Protein AF-0000000070581945 (afdb_homodimer)

pLDDT: mean 80.15, std 25.98, range [21.83, 98.88]

Radius of gyration: 45.76 Å; Cα contacts (8 Å, |Δi|>4): 367; chains: 2; bounding box: 39×217×112 Å

Sequence (288 aa):
MERTDYDTVFNCPVCLSPKQGMVFGLCQHFVCADCLYDAAELSLLKPFSSCPICKAKNVFPEERPDIPDTTRQLMEILGVVKCGRKLCGEEMWTWEKEQHDSACHGISRRATGRRDASPSSSRKVDTRTTKRLRSMNNGSNKVNMERTDYDTVFNCPVCLSPKQGMVFGLCQHFVCADCLYDAAELSLLKPFSSCPICKAKNVFPEERPDIPDTTRQLMEILGVVKCGRKLCGEEMWTWEKEQHDSACHGISRRATGRRDASPSSSRKVDTRTTKRLRSMNNGSNKVN

Nearest PDB structures (foldseek):
  5vnz-assembly2_D  TM=5.432E-01  e=2.826E-03  Danio rerio
  1rmd-assembly1_A-2  TM=5.111E-01  e=2.650E-03  Mus musculus
  5fer-assembly1_A  TM=5.899E-01  e=5.121E-02  Homo sapiens
  5vnz-assembly2_D  TM=5.434E-01  e=3.308E-03  Danio rerio
  1rmd-assembly1_A-2  TM=5.112E-01  e=3.105E-03  Mus musculus

Solvent-accessible surface area (backbone atoms only — not comparable to full-atom values): 17841 Å² total; per-residue (Å²): 130,60,66,73,61,50,55,62,68,65,21,20,80,81,81,66,41,46,57,47,51,59,41,43,15,51,70,52,50,64,39,30,48,79,75,44,23,39,88,83,78,32,32,48,38,74,86,52,46,25,42,90,85,79,58,50,64,71,31,52,55,64,46,65,64,71,69,43,68,65,53,32,48,51,28,39,74,75,32,41,41,62,46,83,46,56,88,56,60,50,55,33,46,58,90,48,42,66,65,46,57,77,72,55,74,43,63,64,74,72,72,75,70,74,75,77,74,70,81,75,78,78,75,79,76,80,75,73,77,75,76,74,76,77,77,81,77,73,83,82,78,79,78,133,129,60,66,72,62,50,54,64,68,65,22,21,78,82,81,65,41,48,57,46,51,60,40,44,16,51,69,53,50,63,39,29,48,78,77,45,22,38,87,84,79,33,32,49,37,74,87,52,47,25,42,90,85,79,58,50,64,72,31,52,54,66,46,66,65,70,69,44,68,64,55,32,48,51,29,39,73,73,32,41,39,62,46,83,47,54,86,57,62,49,54,33,44,58,91,49,43,65,66,45,56,76,72,55,74,43,63,64,73,72,73,76,70,74,74,76,76,70,79,75,79,76,76,79,74,80,75,76,77,75,76,75,79,75,76,76,74,78,72,77,80,76,87,121

Foldseek 3Di:
DPPVVLLQVQAAPPVSFQDLAWFAWQVRDIHHQPVQADPPPQAGDPVVCAPPPPRHGNGTDGGRDDRDVVSSVVSVVSAWDFDPAEPRRDIHGNVCRVVCVVVDPYPPPPPPPPPPPPPPPPPPPPPPPPPPPPPPPPDDDDDD/DPPVVLLQVQAAPPVSFQDLAWFAWQVRDIHHQPVQADPPPQAGDPVVCAPPPPRHGNGTDGGRDDRDVVSSVVSVVSAWDFDPAEPRRDIHGNVCRVVCVVVDPYPPPPPPPPPPPPPPPPPPPPPPPPPPPPPPPPPPPDDD

Structure (mmCIF, N/CA/C/O backbone):
data_AF-0000000070581945-model_v1
#
loop_
_entity.id
_entity.type
_entity.pdbx_description
1 polymer 'RING-type domain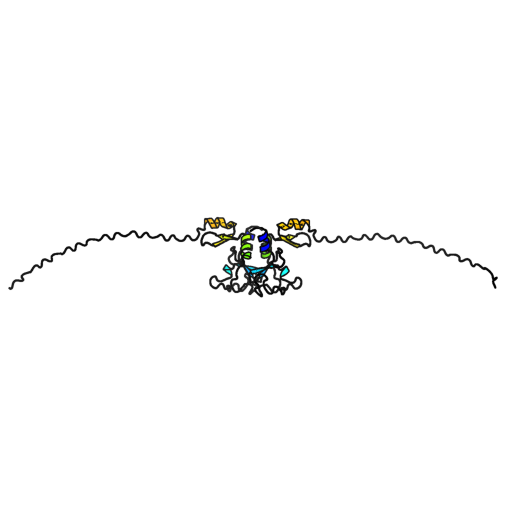-containing protein'
#
loop_
_atom_site.group_PDB
_atom_site.id
_atom_site.type_symbol
_atom_site.label_atom_id
_atom_site.label_alt_id
_atom_site.label_comp_id
_atom_site.label_asym_id
_atom_site.label_entity_id
_atom_site.label_seq_id
_atom_site.pdbx_PDB_ins_code
_atom_site.Cartn_x
_atom_site.Cartn_y
_atom_site.Cartn_z
_atom_site.occupancy
_atom_site.B_iso_or_equiv
_atom_site.auth_seq_id
_atom_site.auth_comp_id
_atom_site.auth_asym_id
_atom_site.auth_atom_id
_atom_site.pdbx_PDB_model_num
ATOM 1 N N . MET A 1 1 ? 11.945 3.898 -13.484 1 45.22 1 MET A N 1
ATOM 2 C CA . MET A 1 1 ? 10.992 5 -13.562 1 45.22 1 MET A CA 1
ATOM 3 C C . MET A 1 1 ? 11.664 6.328 -13.227 1 45.22 1 MET A C 1
ATOM 5 O O . MET A 1 1 ? 12.445 6.41 -12.281 1 45.22 1 MET A O 1
ATOM 9 N N . GLU A 1 2 ? 11.578 7.348 -14.156 1 52.91 2 GLU A N 1
ATOM 10 C CA . GLU A 1 2 ? 12.102 8.672 -13.852 1 52.91 2 GLU A CA 1
ATOM 11 C C . GLU A 1 2 ? 11.43 9.266 -12.617 1 52.91 2 GLU A C 1
ATOM 13 O O . GLU A 1 2 ? 10.289 8.93 -12.305 1 52.91 2 GLU A O 1
ATOM 18 N N . ARG A 1 3 ? 12.086 10.047 -11.891 1 53.41 3 ARG A N 1
ATOM 19 C CA . ARG A 1 3 ? 11.633 10.625 -10.633 1 53.41 3 ARG A CA 1
ATOM 20 C C . ARG A 1 3 ? 10.273 11.297 -10.789 1 53.41 3 ARG A C 1
ATOM 22 O O . ARG A 1 3 ? 9.398 11.148 -9.93 1 53.41 3 ARG A O 1
ATOM 29 N N . THR A 1 4 ? 10.078 12.047 -11.758 1 60.03 4 THR A N 1
ATOM 30 C CA . THR A 1 4 ? 8.852 12.812 -11.953 1 60.03 4 THR A CA 1
ATOM 31 C C . THR A 1 4 ? 7.641 11.891 -12.031 1 60.03 4 THR A C 1
ATOM 33 O O . THR A 1 4 ? 6.602 12.164 -11.43 1 60.03 4 THR A O 1
ATOM 36 N N . ASP A 1 5 ? 7.891 10.773 -12.617 1 79.31 5 ASP A N 1
ATOM 37 C CA . ASP A 1 5 ? 6.766 9.852 -12.742 1 79.31 5 ASP A CA 1
ATOM 38 C C . ASP A 1 5 ? 6.543 9.078 -11.445 1 79.31 5 ASP A C 1
ATOM 40 O O . ASP A 1 5 ? 5.406 8.773 -11.086 1 79.31 5 ASP A O 1
ATOM 44 N N . TYR A 1 6 ? 7.625 9.078 -10.633 1 83.31 6 TYR A N 1
ATOM 45 C CA . TYR A 1 6 ? 7.602 8.32 -9.391 1 83.31 6 TYR A CA 1
ATOM 46 C C . TYR A 1 6 ? 6.758 9.031 -8.336 1 83.31 6 TYR A C 1
ATOM 48 O O . TYR A 1 6 ? 5.848 8.438 -7.758 1 83.31 6 TYR A O 1
ATOM 56 N N . ASP A 1 7 ? 7.008 10.336 -8.203 1 86.62 7 ASP A N 1
ATOM 57 C CA . ASP A 1 7 ? 6.293 11.078 -7.164 1 86.62 7 ASP A CA 1
ATOM 58 C C . ASP A 1 7 ? 4.82 11.25 -7.527 1 86.62 7 ASP A C 1
ATOM 60 O O . ASP A 1 7 ? 3.949 11.164 -6.66 1 86.62 7 ASP A O 1
ATOM 64 N N . THR A 1 8 ? 4.535 11.391 -8.812 1 90.31 8 THR A N 1
ATOM 65 C CA . THR A 1 8 ? 3.158 11.617 -9.242 1 90.31 8 THR A CA 1
ATOM 66 C C . THR A 1 8 ? 2.307 10.375 -9.008 1 90.31 8 THR A C 1
ATOM 68 O O . THR A 1 8 ? 1.12 10.477 -8.688 1 90.31 8 THR A O 1
ATOM 71 N N . VAL A 1 9 ? 2.951 9.258 -9.07 1 93.19 9 VAL A N 1
ATOM 72 C CA . VAL A 1 9 ? 2.227 7.996 -8.984 1 93.19 9 VAL A CA 1
ATOM 73 C C . VAL A 1 9 ? 1.806 7.742 -7.539 1 93.19 9 VAL A C 1
ATOM 75 O O . VAL A 1 9 ? 0.731 7.191 -7.285 1 93.19 9 VAL A O 1
ATOM 78 N N . PHE A 1 10 ? 2.625 8.227 -6.59 1 96.44 10 PHE A N 1
ATOM 79 C CA . PHE A 1 10 ? 2.373 7.812 -5.219 1 96.44 10 PHE A CA 1
ATOM 80 C C . PHE A 1 10 ? 1.915 8.992 -4.371 1 96.44 10 PHE A C 1
ATOM 82 O O . PHE A 1 10 ? 1.705 8.852 -3.162 1 96.44 10 PHE A O 1
ATOM 89 N N . ASN A 1 11 ? 1.664 10.133 -5.059 1 97.75 11 ASN A N 1
ATOM 90 C CA . ASN A 1 11 ? 1.025 11.266 -4.387 1 97.75 11 ASN A CA 1
ATOM 91 C C . ASN A 1 11 ? -0.465 11.016 -4.172 1 97.75 11 ASN A C 1
ATOM 93 O O . ASN A 1 11 ? -1.09 10.266 -4.93 1 97.75 11 ASN A O 1
ATOM 97 N N . CYS A 1 12 ? -0.954 11.586 -3.076 1 98.38 12 CYS A N 1
ATOM 98 C CA . CYS A 1 12 ? -2.406 11.68 -2.982 1 98.38 12 CYS A CA 1
ATOM 99 C C . CYS A 1 12 ? -2.99 12.359 -4.211 1 98.38 12 CYS A C 1
ATOM 101 O O . CYS A 1 12 ? -2.535 13.438 -4.602 1 98.38 12 CYS A O 1
ATOM 103 N N . PRO A 1 13 ? -3.98 11.781 -4.805 1 97.94 13 PRO A N 1
ATOM 104 C CA . PRO A 1 13 ? -4.535 12.375 -6.023 1 97.94 13 PRO A CA 1
ATOM 105 C C . PRO A 1 13 ? -5.344 13.641 -5.746 1 97.94 13 PRO A C 1
ATOM 107 O O . PRO A 1 13 ? -5.703 14.367 -6.676 1 97.94 13 PRO A O 1
ATOM 110 N N . VAL A 1 14 ? -5.598 13.945 -4.586 1 98.44 14 VAL A N 1
ATOM 111 C CA . VAL A 1 14 ? -6.434 15.078 -4.215 1 98.44 14 VAL A CA 1
ATOM 112 C C . VAL A 1 14 ? -5.551 16.266 -3.852 1 98.44 14 VAL A C 1
ATOM 114 O O . VAL A 1 14 ? -5.66 17.344 -4.457 1 98.44 14 VAL A O 1
ATOM 117 N N . CYS A 1 15 ? -4.605 16.125 -2.955 1 98 15 CYS A N 1
ATOM 118 C CA . CYS A 1 15 ? -3.773 17.234 -2.506 1 98 15 CYS A CA 1
ATOM 119 C C . CYS A 1 15 ? -2.445 17.25 -3.252 1 98 15 CYS A C 1
ATOM 121 O O . CYS A 1 15 ? -1.662 18.188 -3.107 1 98 15 CYS A O 1
ATOM 123 N N . LEU A 1 16 ? -2.15 16.234 -3.986 1 97.5 16 LEU A N 1
ATOM 124 C CA . LEU A 1 16 ? -0.995 16.109 -4.867 1 97.5 16 LEU A CA 1
ATOM 125 C C . LEU A 1 16 ? 0.303 16.141 -4.066 1 97.5 16 LEU A C 1
ATOM 127 O O . LEU A 1 16 ? 1.354 16.516 -4.59 1 97.5 16 LEU A O 1
ATOM 131 N N . SER A 1 17 ? 0.295 15.703 -2.814 1 97.62 17 SER A N 1
ATOM 132 C CA . SER A 1 17 ? 1.451 15.641 -1.925 1 97.62 17 SER A CA 1
ATOM 133 C C . SER A 1 17 ? 1.699 14.219 -1.438 1 97.62 17 SER A C 1
ATOM 135 O O . SER A 1 17 ? 0.774 13.406 -1.38 1 97.62 17 SER A O 1
ATOM 137 N N . PRO A 1 18 ? 2.996 13.969 -1.113 1 98 18 PRO A N 1
ATOM 138 C CA . PRO A 1 18 ? 3.262 12.688 -0.464 1 98 18 PRO A CA 1
ATOM 139 C C . PRO A 1 18 ? 2.75 12.633 0.974 1 98 18 PRO A C 1
ATOM 141 O O . PRO A 1 18 ? 2.861 13.617 1.708 1 98 18 PRO A O 1
ATOM 144 N N . LYS A 1 19 ? 2.1 11.555 1.305 1 98.5 19 LYS A N 1
ATOM 145 C CA . LYS A 1 19 ? 1.565 11.359 2.65 1 98.5 19 LYS A CA 1
ATOM 146 C C . LYS A 1 19 ? 1.84 9.938 3.145 1 98.5 19 LYS A C 1
ATOM 148 O O . LYS A 1 19 ? 1.819 8.984 2.361 1 98.5 19 LYS A O 1
ATOM 153 N N . GLN A 1 20 ? 2.014 9.789 4.402 1 97.94 20 GLN A N 1
ATOM 154 C CA . GLN A 1 20 ? 2.25 8.477 4.988 1 97.94 20 GLN A CA 1
ATOM 155 C C . GLN A 1 20 ? 0.936 7.773 5.316 1 97.94 20 GLN A C 1
ATOM 157 O O . GLN A 1 20 ? 0.875 6.543 5.352 1 97.94 20 GLN A O 1
ATOM 162 N N . GLY A 1 21 ? -0.052 8.547 5.547 1 98.19 21 GLY A N 1
ATOM 163 C CA . GLY A 1 21 ? -1.344 7.98 5.906 1 98.19 21 GLY A CA 1
ATOM 164 C C . GLY A 1 21 ? -2.285 7.84 4.727 1 98.19 21 GLY A C 1
ATOM 165 O O . GLY A 1 21 ? -3.262 8.578 4.609 1 98.19 21 GLY A O 1
ATOM 166 N N . MET A 1 22 ? -2.057 6.836 3.936 1 98.38 22 MET A N 1
ATOM 167 C CA . MET A 1 22 ? -2.91 6.57 2.783 1 98.38 22 MET A CA 1
ATOM 168 C C . MET A 1 22 ? -4.043 5.621 3.154 1 98.38 22 MET A C 1
ATOM 170 O O . MET A 1 22 ? -3.869 4.734 3.992 1 98.38 22 MET A O 1
ATOM 174 N N . VAL A 1 23 ? -5.188 5.805 2.586 1 98.88 23 VAL A N 1
ATOM 175 C CA . VAL A 1 23 ? -6.352 4.949 2.805 1 98.88 23 VAL A CA 1
ATOM 176 C C . VAL A 1 23 ? -6.766 4.301 1.486 1 98.88 23 VAL A C 1
ATOM 178 O O . VAL A 1 23 ? -7.062 4.992 0.511 1 98.88 23 VAL A O 1
ATOM 181 N N . PHE A 1 24 ? -6.77 3.002 1.49 1 98.69 24 PHE A N 1
ATOM 182 C CA . PHE A 1 24 ? -7.18 2.234 0.322 1 98.69 24 PHE A CA 1
ATOM 183 C C . PHE A 1 24 ? -8.672 1.94 0.367 1 98.69 24 PHE A C 1
ATOM 185 O O . PHE A 1 24 ? -9.219 1.616 1.426 1 98.69 24 PHE A O 1
ATOM 192 N N . GLY A 1 25 ? -9.281 2.086 -0.8 1 98.75 25 GLY A N 1
ATOM 193 C CA . GLY A 1 25 ? -10.68 1.714 -0.915 1 98.75 25 GLY A CA 1
ATOM 194 C C . GLY A 1 25 ? -10.883 0.293 -1.405 1 98.75 25 GLY A C 1
ATOM 195 O O . GLY A 1 25 ? -9.93 -0.363 -1.831 1 98.75 25 GLY A O 1
ATOM 196 N N . LEU A 1 26 ? -12.156 -0.097 -1.395 1 98.75 26 LEU A N 1
ATOM 197 C CA . LEU A 1 26 ? -12.523 -1.415 -1.907 1 98.75 26 LEU A CA 1
ATOM 198 C C . LEU A 1 26 ? -12.18 -1.534 -3.389 1 98.75 26 LEU A C 1
ATOM 200 O O . LEU A 1 26 ? -11.961 -2.639 -3.893 1 98.75 26 LEU A O 1
ATOM 204 N N . CYS A 1 27 ? -12.055 -0.378 -4.051 1 98.69 27 CYS A N 1
ATOM 205 C CA . CYS A 1 27 ? -11.664 -0.349 -5.457 1 98.69 27 CYS A CA 1
ATOM 206 C C . CYS A 1 27 ? -10.156 -0.451 -5.609 1 98.69 27 CYS A C 1
ATOM 208 O O . CYS A 1 27 ? -9.641 -0.546 -6.727 1 98.69 27 CYS A O 1
ATOM 210 N N . GLN A 1 28 ? -9.414 -0.374 -4.562 1 98.69 28 GLN A N 1
ATOM 211 C CA . GLN A 1 28 ? -7.973 -0.56 -4.43 1 98.69 28 GLN A CA 1
ATOM 212 C C . GLN A 1 28 ? -7.215 0.677 -4.906 1 98.69 28 GLN A C 1
ATOM 214 O O . GLN A 1 28 ? -5.992 0.636 -5.07 1 98.69 28 GLN A O 1
ATOM 219 N N . HIS A 1 29 ? -7.887 1.75 -5.078 1 98.56 29 HIS A N 1
ATOM 220 C CA . HIS A 1 29 ? -7.238 3.053 -5.176 1 98.56 29 HIS A CA 1
ATOM 221 C C . HIS A 1 29 ? -7.086 3.697 -3.801 1 98.56 29 HIS A C 1
ATOM 223 O O . HIS A 1 29 ? -7.676 3.232 -2.824 1 98.56 29 HIS A O 1
ATOM 229 N N . PHE A 1 30 ? -6.129 4.664 -3.734 1 98.25 30 PHE A N 1
ATOM 230 C CA . PHE A 1 30 ? -5.898 5.223 -2.408 1 98.25 30 PHE A CA 1
ATOM 231 C C . PHE A 1 30 ? -5.906 6.746 -2.455 1 98.25 30 PHE A C 1
ATOM 233 O O . PHE A 1 30 ? -5.656 7.344 -3.504 1 98.25 30 PHE A O 1
ATOM 240 N N . VAL A 1 31 ? -6.293 7.398 -1.374 1 98.75 31 VAL A N 1
ATOM 241 C CA . VAL A 1 31 ? -6.281 8.82 -1.049 1 98.75 31 VAL A CA 1
ATOM 242 C C . VAL A 1 31 ? -5.789 9.016 0.382 1 98.75 31 VAL A C 1
ATOM 244 O O . VAL A 1 31 ? -5.98 8.156 1.239 1 98.75 31 VAL A O 1
ATOM 247 N N . CYS A 1 32 ? -5.078 10.07 0.614 1 98.75 32 CYS A N 1
ATOM 248 C CA . CYS A 1 32 ? -4.57 10.227 1.974 1 98.75 32 CYS A CA 1
ATOM 249 C C . CYS A 1 32 ? -5.715 10.461 2.955 1 98.75 32 CYS A C 1
ATOM 251 O O . CYS A 1 32 ? -6.758 11.008 2.584 1 98.75 32 CYS A O 1
ATOM 253 N N . ALA A 1 33 ? -5.477 10.133 4.18 1 98.81 33 ALA A N 1
ATOM 254 C CA . ALA A 1 33 ? -6.488 10.25 5.227 1 98.81 33 ALA A CA 1
ATOM 255 C C . ALA A 1 33 ? -6.863 11.719 5.457 1 98.81 33 ALA A C 1
ATOM 257 O O . ALA A 1 33 ? -8.023 12.031 5.734 1 98.81 33 ALA A O 1
ATOM 258 N N . ASP A 1 34 ? -5.914 12.664 5.289 1 98.06 34 ASP A N 1
ATOM 259 C CA . ASP A 1 34 ? -6.137 14.078 5.57 1 98.06 34 ASP A CA 1
ATOM 260 C C . ASP A 1 34 ? -7.105 14.688 4.562 1 98.06 34 ASP A C 1
ATOM 262 O O . ASP A 1 34 ? -7.836 15.625 4.887 1 98.06 34 ASP A O 1
ATOM 266 N N . CYS A 1 35 ? -7.137 14.164 3.387 1 98.75 35 CYS A N 1
ATOM 267 C CA . CYS A 1 35 ? -8.039 14.664 2.357 1 98.75 35 CYS A CA 1
ATOM 268 C C . CYS A 1 35 ? -9.398 13.984 2.445 1 98.75 35 CYS A C 1
ATOM 270 O O . CYS A 1 35 ? -10.43 14.617 2.193 1 98.75 35 CYS A O 1
ATOM 272 N N . LEU A 1 36 ? -9.453 12.758 2.84 1 98.81 36 LEU A N 1
ATOM 273 C CA . LEU A 1 36 ? -10.68 11.969 2.82 1 98.81 36 LEU A CA 1
ATOM 274 C C . LEU A 1 36 ? -11.594 12.359 3.969 1 98.81 36 LEU A C 1
ATOM 276 O O . LEU A 1 36 ? -12.82 12.266 3.85 1 98.81 36 LEU A O 1
ATOM 280 N N . TYR A 1 37 ? -10.969 12.734 5.062 1 98.81 37 TYR A N 1
ATOM 281 C CA . TYR A 1 37 ? -11.781 12.797 6.273 1 98.81 37 TYR A CA 1
ATOM 282 C C . TYR A 1 37 ? -11.727 14.188 6.895 1 98.81 37 TYR A C 1
ATOM 284 O O . TYR A 1 37 ? -10.688 14.852 6.855 1 98.81 37 TYR A O 1
ATOM 292 N N . ASP A 1 38 ? -12.859 14.57 7.535 1 98.38 38 ASP A N 1
ATOM 293 C CA . ASP A 1 38 ? -12.93 15.812 8.305 1 98.38 38 ASP A CA 1
ATOM 294 C C . ASP A 1 38 ? -11.992 15.766 9.5 1 98.38 38 ASP A C 1
ATOM 296 O O . ASP A 1 38 ? -11.938 14.773 10.227 1 98.38 38 ASP A O 1
ATOM 300 N N . ALA A 1 39 ? -11.289 16.828 9.719 1 95.56 39 ALA A N 1
ATOM 301 C CA . ALA A 1 39 ? -10.273 16.844 10.766 1 95.56 39 ALA A CA 1
ATOM 302 C C . ALA A 1 39 ? -10.906 16.797 12.148 1 95.56 39 ALA A C 1
ATOM 304 O O . ALA A 1 39 ? -10.344 16.203 13.078 1 95.56 39 ALA A O 1
ATOM 305 N N . ALA A 1 40 ? -12.078 17.328 12.289 1 96.56 40 ALA A N 1
ATOM 306 C CA . ALA A 1 40 ? -12.727 17.406 13.594 1 96.56 40 ALA A CA 1
ATOM 307 C C . ALA A 1 40 ? -13.609 16.188 13.844 1 96.56 40 ALA A C 1
ATOM 309 O O . ALA A 1 40 ? -13.445 15.492 14.852 1 96.56 40 ALA A O 1
ATOM 310 N N . GLU A 1 41 ? -14.453 15.82 12.914 1 97.12 41 GLU A N 1
ATOM 311 C CA . GLU A 1 41 ? -15.445 14.773 13.094 1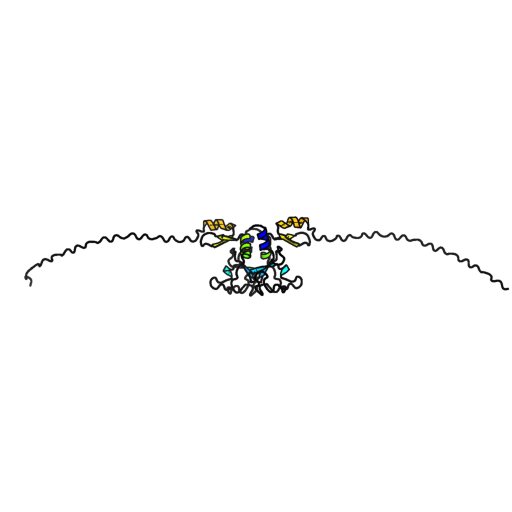 97.12 41 GLU A CA 1
ATOM 312 C C . GLU A 1 41 ? -14.883 13.406 12.703 1 97.12 41 GLU A C 1
ATOM 314 O O . GLU A 1 41 ? -15.469 12.367 13.031 1 97.12 41 GLU A O 1
ATOM 319 N N . LEU A 1 42 ? -13.836 13.414 11.969 1 97.62 42 LEU A N 1
ATOM 320 C CA . LEU A 1 42 ? -13.18 12.195 11.508 1 97.62 42 LEU A CA 1
ATOM 321 C C . LEU A 1 42 ? -14.117 11.383 10.617 1 97.62 42 LEU A C 1
ATOM 323 O O . LEU A 1 42 ? -13.984 10.156 10.531 1 97.62 42 LEU A O 1
ATOM 327 N N . SER A 1 43 ? -15.109 12.062 10.016 1 98.44 43 SER A N 1
ATOM 328 C CA . SER A 1 43 ? -16.031 11.422 9.086 1 98.44 43 SER A CA 1
ATOM 329 C C . SER A 1 43 ? -15.617 11.648 7.641 1 98.44 43 SER A C 1
ATOM 331 O O . SER A 1 43 ? -14.984 12.656 7.316 1 98.44 43 SER A O 1
ATOM 333 N N . LEU A 1 44 ? -15.969 10.695 6.863 1 98.69 44 LEU A N 1
ATOM 334 C CA . LEU A 1 44 ? -15.695 10.805 5.434 1 98.69 44 LEU A CA 1
ATOM 335 C C . LEU A 1 44 ? -16.359 12.039 4.844 1 98.69 44 LEU A C 1
ATOM 337 O O . LEU A 1 44 ? -17.547 12.297 5.094 1 98.69 44 LEU A O 1
ATOM 341 N N . LEU A 1 45 ? -15.555 12.789 4.066 1 98.62 45 LEU A N 1
ATOM 342 C CA . LEU A 1 45 ? -16.125 13.961 3.406 1 98.62 45 LEU A CA 1
ATOM 343 C C . LEU A 1 45 ? -17.047 13.547 2.262 1 98.62 45 LEU A C 1
ATOM 345 O O . LEU A 1 45 ? -16.75 12.594 1.537 1 98.62 45 LEU A O 1
ATOM 349 N N . LYS A 1 46 ? -18.047 14.273 1.993 1 97.88 46 LYS A N 1
ATOM 350 C CA . LYS A 1 46 ? -19.125 13.961 1.06 1 97.88 46 LYS A CA 1
ATOM 351 C C . LYS A 1 46 ? -18.578 13.758 -0.354 1 97.88 46 LYS A C 1
ATOM 353 O O . LYS A 1 46 ? -19 12.836 -1.061 1 97.88 46 LYS A O 1
ATOM 358 N N . PRO A 1 47 ? -17.656 14.562 -0.847 1 97.81 47 PRO A N 1
ATOM 359 C CA . PRO A 1 47 ? -17.156 14.391 -2.217 1 97.81 47 PRO A CA 1
ATOM 360 C C . PRO A 1 47 ? -16.516 13.023 -2.449 1 97.81 47 PRO A C 1
ATOM 362 O O . PRO A 1 47 ? -16.359 12.602 -3.598 1 97.81 47 PRO A O 1
ATOM 365 N N . PHE A 1 48 ? -16.234 12.305 -1.359 1 98.38 48 PHE A N 1
ATOM 366 C CA . PHE A 1 48 ? -15.508 11.047 -1.498 1 98.38 48 PHE A CA 1
ATOM 367 C C . PHE A 1 48 ? -16.438 9.859 -1.277 1 98.38 48 PHE A C 1
ATOM 369 O O . PHE A 1 48 ? -15.984 8.758 -0.961 1 98.38 48 PHE A O 1
ATOM 376 N N . SER A 1 49 ? -17.703 10.188 -1.386 1 98.12 49 SER A N 1
ATOM 377 C CA . SER A 1 49 ? -18.656 9.086 -1.476 1 98.12 49 SER A CA 1
ATOM 378 C C . SER A 1 49 ? -18.359 8.195 -2.674 1 98.12 49 SER A C 1
ATOM 380 O O . SER A 1 49 ? -18.844 7.062 -2.744 1 98.12 49 SER A O 1
ATOM 382 N N . SER A 1 50 ? -17.562 8.781 -3.596 1 98.5 50 SER A N 1
ATOM 383 C CA . SER A 1 50 ? -17.016 8.016 -4.711 1 98.5 50 SER A CA 1
ATOM 384 C C . SER A 1 50 ? -15.516 8.219 -4.84 1 98.5 50 SER A C 1
ATOM 386 O O . SER A 1 50 ? -14.992 9.273 -4.469 1 98.5 50 SER A O 1
ATOM 388 N N . CYS A 1 51 ? -14.867 7.203 -5.293 1 98.69 51 CYS A N 1
ATOM 389 C CA . CYS A 1 51 ? -13.43 7.289 -5.5 1 98.69 51 CYS A CA 1
ATOM 390 C C . CYS A 1 51 ? -13.086 8.352 -6.539 1 98.69 51 CYS A C 1
ATOM 392 O O . CYS A 1 51 ? -13.656 8.367 -7.633 1 98.69 51 CYS A O 1
ATOM 394 N N . PRO A 1 52 ? -12.188 9.242 -6.324 1 98.44 52 PRO A N 1
ATOM 395 C CA . PRO A 1 52 ? -11.852 10.297 -7.281 1 98.44 52 PRO A CA 1
ATOM 396 C C . PRO A 1 52 ? -11.102 9.766 -8.508 1 98.44 52 PRO A C 1
ATOM 398 O O . PRO A 1 52 ? -10.945 10.477 -9.5 1 98.44 52 PRO A O 1
ATOM 401 N N . ILE A 1 53 ? -10.68 8.562 -8.438 1 97.81 53 ILE A N 1
ATOM 402 C CA . ILE A 1 53 ? -9.891 8.008 -9.523 1 97.81 53 ILE A CA 1
ATOM 403 C C . ILE A 1 53 ? -10.789 7.18 -10.445 1 97.81 53 ILE A C 1
ATOM 405 O O . ILE A 1 53 ? -10.828 7.41 -11.656 1 97.81 53 ILE A O 1
ATOM 409 N N . CYS A 1 54 ? -11.594 6.301 -9.898 1 98.25 54 CYS A N 1
ATOM 410 C CA . CYS A 1 54 ? -12.352 5.375 -10.734 1 98.25 54 CYS A CA 1
ATOM 411 C C . CYS A 1 54 ? -13.844 5.637 -10.625 1 98.25 54 CYS A C 1
ATOM 413 O O . CYS A 1 54 ? -14.641 5.027 -11.336 1 98.25 54 CYS A O 1
ATOM 415 N N . LYS A 1 55 ? -14.328 6.379 -9.719 1 98.38 55 LYS A N 1
ATOM 416 C CA . LYS A 1 55 ? -15.703 6.832 -9.539 1 98.38 55 LYS A CA 1
ATOM 417 C C . LYS A 1 55 ? -16.547 5.754 -8.875 1 98.38 55 LYS A C 1
ATOM 419 O O . LYS A 1 55 ? -17.766 5.926 -8.719 1 98.38 55 LYS A O 1
ATOM 424 N N . ALA A 1 56 ? -15.922 4.656 -8.438 1 98.44 56 ALA A N 1
ATOM 425 C CA . ALA A 1 56 ? -16.656 3.646 -7.688 1 98.44 56 ALA A CA 1
ATOM 426 C C . ALA A 1 56 ? -17.281 4.246 -6.426 1 98.44 56 ALA A C 1
ATOM 428 O O . ALA A 1 56 ? -16.641 5.055 -5.746 1 98.44 56 ALA A O 1
ATOM 429 N N . LYS A 1 57 ? -18.484 3.805 -6.02 1 98.5 57 LYS A N 1
ATOM 430 C CA . LYS A 1 57 ? -19.219 4.383 -4.902 1 98.5 57 LYS A CA 1
ATOM 431 C C . LYS A 1 57 ? -18.984 3.596 -3.615 1 98.5 57 LYS A C 1
ATOM 433 O O . LYS A 1 57 ? -18.797 2.379 -3.652 1 98.5 57 LYS A O 1
ATOM 438 N N . ASN A 1 58 ? -19 4.27 -2.512 1 98.06 58 ASN A N 1
ATOM 439 C CA . ASN A 1 58 ? -18.984 3.682 -1.177 1 98.06 58 ASN A CA 1
ATOM 440 C C . ASN A 1 58 ? -17.797 2.744 -0.993 1 98.06 58 ASN A C 1
ATOM 442 O O . ASN A 1 58 ? -17.953 1.626 -0.498 1 98.06 58 ASN A O 1
ATOM 446 N N . VAL A 1 59 ? -16.594 3.166 -1.396 1 98.69 59 VAL A N 1
ATOM 447 C CA . VAL A 1 59 ? -15.445 2.271 -1.386 1 98.69 59 VAL A CA 1
ATOM 448 C C . VAL A 1 59 ? -14.523 2.631 -0.225 1 98.69 59 VAL A C 1
ATOM 450 O O . VAL A 1 59 ? -13.648 1.844 0.148 1 98.69 59 VAL A O 1
ATOM 453 N N . PHE A 1 60 ? -14.695 3.777 0.362 1 98.81 60 PHE A N 1
ATOM 454 C CA . PHE A 1 60 ? -13.875 4.172 1.503 1 98.81 60 PHE A CA 1
ATOM 455 C C . PHE A 1 60 ? -14.641 3.992 2.807 1 98.81 60 PHE A C 1
ATOM 457 O O . PHE A 1 60 ? -15.867 4.082 2.828 1 98.81 60 PHE A O 1
ATOM 464 N N . PRO A 1 61 ? -13.836 3.764 3.982 1 98.69 61 PRO A N 1
ATOM 465 C CA . PRO A 1 61 ? -14.516 3.701 5.277 1 98.69 61 PRO A CA 1
ATOM 466 C C . PRO A 1 61 ? -15.273 4.988 5.613 1 98.69 61 PRO A C 1
ATOM 468 O O . PRO A 1 61 ? -14.797 6.082 5.297 1 98.69 61 PRO A O 1
ATOM 471 N N . GLU A 1 62 ? -16.406 4.875 6.316 1 98.25 62 GLU A N 1
ATOM 472 C CA . GLU A 1 62 ? -17.219 6.027 6.676 1 98.25 62 GLU A CA 1
ATOM 473 C C . GLU A 1 62 ? -16.531 6.879 7.746 1 98.25 62 GLU A C 1
ATOM 475 O O . GLU A 1 62 ? -16.766 8.086 7.82 1 98.25 62 GLU A O 1
ATOM 480 N N . GLU A 1 63 ? -15.828 6.238 8.555 1 98.38 63 GLU A N 1
ATOM 481 C CA . GLU A 1 63 ? -15.031 6.91 9.578 1 98.38 63 GLU A CA 1
ATOM 482 C C . GLU A 1 63 ? -13.539 6.707 9.344 1 98.38 63 GLU A C 1
ATOM 484 O O . GLU A 1 63 ? -13.117 5.652 8.867 1 98.38 63 GLU A O 1
ATOM 489 N N . ARG A 1 64 ? -12.742 7.715 9.68 1 98.62 64 ARG A N 1
ATOM 490 C CA . ARG A 1 64 ? -11.297 7.621 9.516 1 98.62 64 ARG A CA 1
ATOM 491 C C . ARG A 1 64 ? -10.75 6.363 10.18 1 98.62 64 ARG A C 1
ATOM 493 O O . ARG A 1 64 ? -10.891 6.184 11.391 1 98.62 64 ARG A O 1
ATOM 500 N N . PRO A 1 65 ? -10.172 5.531 9.414 1 98.5 65 PRO A N 1
ATOM 501 C CA . PRO A 1 65 ? -9.641 4.305 10.008 1 98.5 65 PRO A CA 1
ATOM 502 C C . PRO A 1 65 ? -8.289 4.52 10.688 1 98.5 65 PRO A C 1
ATOM 504 O O . PRO A 1 65 ? -7.629 5.539 10.453 1 98.5 65 PRO A O 1
ATOM 507 N N . ASP A 1 66 ? -8.039 3.559 11.586 1 96.94 66 ASP A N 1
ATOM 508 C CA . ASP A 1 66 ? -6.645 3.477 12.008 1 96.94 66 ASP A CA 1
ATOM 509 C C . ASP A 1 66 ? -5.746 3.037 10.852 1 96.94 66 ASP A C 1
ATOM 511 O O . ASP A 1 66 ? -6.008 2.018 10.211 1 96.94 66 ASP A O 1
ATOM 515 N N . ILE A 1 67 ? -4.797 3.816 10.57 1 96.81 67 ILE A N 1
ATOM 516 C CA . ILE A 1 67 ? -3.838 3.439 9.539 1 96.81 67 ILE A CA 1
ATOM 517 C C . ILE A 1 67 ? -2.75 2.555 10.148 1 96.81 67 ILE A C 1
ATOM 519 O O . ILE A 1 67 ? -1.971 3.008 10.992 1 96.81 67 ILE A O 1
ATOM 523 N N . PRO A 1 68 ? -2.703 1.334 9.648 1 97.12 68 PRO A N 1
ATOM 524 C CA . PRO A 1 68 ? -1.679 0.451 10.219 1 97.12 68 PRO A CA 1
ATOM 525 C C . PRO A 1 68 ? -0.262 0.984 10.008 1 97.12 68 PRO A C 1
ATOM 527 O O . PRO A 1 68 ? 0.001 1.685 9.031 1 97.12 68 PRO A O 1
ATOM 530 N N . ASP A 1 69 ? 0.665 0.623 10.906 1 95.75 69 ASP A N 1
ATOM 531 C CA . ASP A 1 69 ? 2.064 1.015 10.773 1 95.75 69 ASP A CA 1
ATOM 532 C C . ASP A 1 69 ? 2.646 0.528 9.445 1 95.75 69 ASP A C 1
ATOM 534 O O . ASP A 1 69 ? 3.506 1.189 8.859 1 95.75 69 ASP A O 1
ATOM 538 N N . THR A 1 70 ? 2.105 -0.581 8.984 1 94.25 70 THR A N 1
ATOM 539 C CA . THR A 1 70 ? 2.625 -1.174 7.754 1 94.25 70 THR A CA 1
ATOM 540 C C . THR A 1 70 ? 2.418 -0.235 6.57 1 94.25 70 THR A C 1
ATOM 542 O O . THR A 1 70 ? 3.295 -0.101 5.715 1 94.25 70 THR A O 1
ATOM 545 N N . THR A 1 71 ? 1.256 0.394 6.559 1 95.12 71 THR A N 1
ATOM 546 C CA . THR A 1 71 ? 0.994 1.359 5.496 1 95.12 71 THR A CA 1
ATOM 547 C C . THR A 1 71 ? 1.959 2.537 5.586 1 95.12 71 THR A C 1
ATOM 549 O O . THR A 1 71 ? 2.508 2.975 4.574 1 95.12 71 THR A O 1
ATOM 552 N N . ARG A 1 72 ? 2.203 3.021 6.746 1 96.38 72 ARG A N 1
ATOM 553 C CA . ARG A 1 72 ? 3.141 4.125 6.934 1 96.38 72 ARG A CA 1
ATOM 554 C C . ARG A 1 72 ? 4.559 3.713 6.547 1 96.38 72 ARG A C 1
ATOM 556 O O . ARG A 1 72 ? 5.281 4.484 5.914 1 96.38 72 ARG A O 1
ATOM 563 N N . GLN A 1 73 ? 4.879 2.518 6.91 1 95.12 73 GLN A N 1
ATOM 564 C CA . GLN A 1 73 ? 6.203 1.999 6.574 1 95.12 73 GLN A CA 1
ATOM 565 C C . GLN A 1 73 ? 6.375 1.864 5.062 1 95.12 73 GLN A C 1
ATOM 567 O O . GLN A 1 73 ? 7.441 2.168 4.527 1 95.12 73 GLN A O 1
ATOM 572 N N . LEU A 1 74 ? 5.332 1.436 4.434 1 95.25 74 LEU A N 1
ATOM 573 C CA . LEU A 1 74 ? 5.359 1.367 2.979 1 95.25 74 LEU A CA 1
ATOM 574 C C . LEU A 1 74 ? 5.711 2.723 2.377 1 95.25 74 LEU A C 1
ATOM 576 O O . LEU A 1 74 ? 6.641 2.828 1.57 1 95.25 74 LEU A O 1
ATOM 580 N N . MET A 1 75 ? 5.098 3.75 2.832 1 96.56 75 MET A N 1
ATOM 581 C CA . MET A 1 75 ? 5.312 5.094 2.305 1 96.56 75 MET A CA 1
ATOM 582 C C . MET A 1 75 ? 6.703 5.605 2.666 1 96.56 75 MET A C 1
ATOM 584 O O . MET A 1 75 ? 7.34 6.301 1.873 1 96.56 75 MET A O 1
ATOM 588 N N . GLU A 1 76 ? 7.121 5.227 3.787 1 95.94 76 GLU A N 1
ATOM 589 C CA . GLU A 1 76 ? 8.477 5.59 4.18 1 95.94 76 GLU A CA 1
ATOM 590 C C . GLU A 1 76 ? 9.508 4.949 3.256 1 95.94 76 GLU A C 1
ATOM 592 O O . GLU A 1 76 ? 10.469 5.602 2.842 1 95.94 76 GLU A O 1
ATOM 597 N N . ILE A 1 77 ? 9.289 3.723 3.002 1 94.69 77 ILE A N 1
ATOM 598 C CA . ILE A 1 77 ? 10.203 3.006 2.121 1 94.69 77 ILE A CA 1
ATOM 599 C C . ILE A 1 77 ? 10.164 3.621 0.724 1 94.69 77 ILE A C 1
ATOM 601 O O . ILE A 1 77 ? 11.188 3.703 0.045 1 94.69 77 ILE A O 1
ATOM 605 N N . LEU A 1 78 ? 9.047 4.137 0.363 1 94.81 78 LEU A N 1
ATOM 606 C CA . LEU A 1 78 ? 8.914 4.805 -0.927 1 94.81 78 LEU A CA 1
ATOM 607 C C . LEU A 1 78 ? 9.664 6.133 -0.932 1 94.81 78 LEU A C 1
ATOM 609 O O . LEU A 1 78 ? 9.922 6.703 -1.995 1 94.81 78 LEU A O 1
ATOM 613 N N . GLY A 1 79 ? 9.938 6.672 0.245 1 96.25 79 GLY A N 1
ATOM 614 C CA . GLY A 1 79 ? 10.727 7.895 0.307 1 96.25 79 GLY A CA 1
ATOM 615 C C . GLY A 1 79 ? 9.977 9.055 0.939 1 96.25 79 GLY A C 1
ATOM 616 O O . GLY A 1 79 ? 10.438 10.195 0.882 1 96.25 79 GLY A O 1
ATOM 617 N N . VAL A 1 80 ? 8.812 8.812 1.466 1 97.81 80 VAL A N 1
ATOM 618 C CA . VAL A 1 80 ? 8.07 9.867 2.141 1 97.81 80 VAL A CA 1
ATOM 619 C C . VAL A 1 80 ? 8.602 10.047 3.562 1 97.81 80 VAL A C 1
ATOM 621 O O . VAL A 1 80 ? 8.625 9.094 4.344 1 97.81 80 VAL A O 1
ATOM 624 N N . VAL A 1 81 ? 8.961 11.289 3.926 1 97.69 81 VAL A N 1
ATOM 625 C CA . VAL A 1 81 ? 9.516 11.555 5.246 1 97.69 81 VAL A CA 1
ATOM 626 C C . VAL A 1 81 ? 8.781 12.719 5.898 1 97.69 81 VAL A C 1
ATOM 628 O O . VAL A 1 81 ? 8.109 13.5 5.215 1 97.69 81 VAL A O 1
ATOM 631 N N . LYS A 1 82 ? 8.898 12.742 7.168 1 97 82 LYS A N 1
ATOM 632 C CA . LYS A 1 82 ? 8.289 13.805 7.957 1 97 82 LYS A CA 1
ATOM 633 C C . LYS A 1 82 ? 9.344 14.742 8.531 1 97 82 LYS A C 1
ATOM 635 O O . LYS A 1 82 ? 10.406 14.297 8.969 1 97 82 LYS A O 1
ATOM 640 N N . CYS A 1 83 ? 9.047 16.016 8.484 1 97.06 83 CYS A N 1
ATOM 641 C CA . CYS A 1 83 ? 9.938 16.984 9.117 1 97.06 83 CYS A CA 1
ATOM 642 C C . CYS A 1 83 ? 10.039 16.719 10.617 1 97.06 83 CYS A C 1
ATOM 644 O O . CYS A 1 83 ? 9.023 16.609 11.305 1 97.06 83 CYS A O 1
ATOM 646 N N . GLY A 1 84 ? 11.281 16.703 11.102 1 93.62 84 GLY A N 1
ATOM 647 C CA . GLY A 1 84 ? 11.523 16.391 12.5 1 93.62 84 GLY A CA 1
ATOM 648 C C . GLY A 1 84 ? 11.555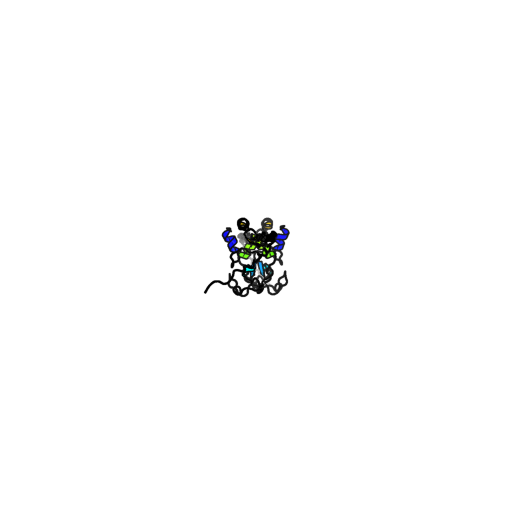 17.609 13.391 1 93.62 84 GLY A C 1
ATOM 649 O O . GLY A 1 84 ? 11.734 17.5 14.602 1 93.62 84 GLY A O 1
ATOM 650 N N . ARG A 1 85 ? 11.469 18.734 12.766 1 92.25 85 ARG A N 1
ATOM 651 C CA . ARG A 1 85 ? 11.508 19.938 13.578 1 92.25 85 ARG A CA 1
ATOM 652 C C . ARG A 1 85 ? 10.242 20.078 14.422 1 92.25 85 ARG A C 1
ATOM 654 O O . ARG A 1 85 ? 9.172 19.641 14.016 1 92.25 85 ARG A O 1
ATOM 661 N N . LYS A 1 86 ? 10.367 20.688 15.523 1 88.38 86 LYS A N 1
ATOM 662 C CA . LYS A 1 86 ? 9.289 20.812 16.5 1 88.38 86 LYS A CA 1
ATOM 663 C C . LYS A 1 86 ? 8.047 21.438 15.875 1 88.38 86 LYS A C 1
ATOM 665 O O . LYS A 1 86 ? 8.125 22.516 15.258 1 88.38 86 LYS A O 1
ATOM 670 N N . LEU A 1 87 ? 6.961 20.828 15.961 1 87.69 87 LEU A N 1
ATOM 671 C CA . LEU A 1 87 ? 5.605 21.266 15.625 1 87.69 87 LEU A CA 1
ATOM 672 C C . LEU A 1 87 ? 5.465 21.484 14.125 1 87.69 87 LEU A C 1
ATOM 674 O O . LEU A 1 87 ? 4.516 22.125 13.672 1 87.69 87 LEU A O 1
ATOM 678 N N . CYS A 1 88 ? 6.406 21.219 13.156 1 93.19 88 CYS A N 1
ATOM 679 C CA . CYS A 1 88 ? 6.215 21.297 11.711 1 93.19 88 CYS A CA 1
ATOM 680 C C . CYS A 1 88 ? 5.449 20.094 11.188 1 93.19 88 CYS A C 1
ATOM 682 O O . CYS A 1 88 ? 4.328 20.234 10.695 1 93.19 88 CYS A O 1
ATOM 684 N N . GLY A 1 89 ? 5.965 18.875 11.195 1 93 89 GLY A N 1
ATOM 685 C CA . GLY A 1 89 ? 5.293 17.625 10.867 1 93 89 GLY A CA 1
ATOM 686 C C . GLY A 1 89 ? 4.98 17.5 9.383 1 93 89 GLY A C 1
ATOM 687 O O . GLY A 1 89 ? 4.324 16.547 8.969 1 93 89 GLY A O 1
ATOM 688 N N . GLU A 1 90 ? 5.492 18.469 8.648 1 95.81 90 GLU A N 1
ATOM 689 C CA . GLU A 1 90 ? 5.242 18.391 7.211 1 95.81 90 GLU A CA 1
ATOM 690 C C . GLU A 1 90 ? 5.832 17.109 6.613 1 95.81 90 GLU A C 1
ATOM 692 O O . GLU A 1 90 ? 6.938 16.703 6.977 1 95.81 90 GLU A O 1
ATOM 697 N N . GLU A 1 91 ? 5.051 16.453 5.785 1 97.88 91 GLU A N 1
ATOM 698 C CA . GLU A 1 91 ? 5.523 15.297 5.043 1 97.88 91 GLU A CA 1
ATOM 699 C C . GLU A 1 91 ? 6.004 15.688 3.65 1 97.88 91 GLU A C 1
ATOM 701 O O . GLU A 1 91 ? 5.41 16.547 3.002 1 97.88 91 GLU A O 1
ATOM 706 N N . MET A 1 92 ? 7.086 15.047 3.189 1 97.88 92 MET A N 1
ATOM 707 C CA . MET A 1 92 ? 7.707 15.398 1.916 1 97.88 92 MET A CA 1
ATOM 708 C C . MET A 1 92 ? 8.531 14.234 1.374 1 97.88 92 MET A C 1
ATOM 710 O O . MET A 1 92 ? 8.812 13.273 2.098 1 97.88 92 MET A O 1
ATOM 714 N N . TRP A 1 93 ? 8.836 14.344 0.098 1 97.5 93 TRP A N 1
ATOM 715 C CA . TRP A 1 93 ? 9.773 13.375 -0.458 1 97.5 93 TRP A CA 1
ATOM 716 C C . TRP A 1 93 ? 11.188 13.617 0.071 1 97.5 93 TRP A C 1
ATOM 718 O O . TRP A 1 93 ? 11.57 14.758 0.335 1 97.5 93 TRP A O 1
ATOM 728 N N . THR A 1 94 ? 11.93 12.586 0.166 1 96.56 94 THR A N 1
ATOM 729 C CA . THR A 1 94 ? 13.273 12.633 0.728 1 96.56 94 THR A CA 1
ATOM 730 C C . THR A 1 94 ? 14.133 13.648 -0.02 1 96.56 94 THR A C 1
ATOM 732 O O . THR A 1 94 ? 14.953 14.344 0.586 1 96.56 94 THR A O 1
ATOM 735 N N . TRP A 1 95 ? 13.961 13.773 -1.311 1 96.38 95 TRP A N 1
ATOM 736 C CA . TRP A 1 95 ? 14.805 14.664 -2.105 1 96.38 95 TRP A CA 1
ATOM 737 C C . TRP A 1 95 ? 14.375 16.109 -1.939 1 96.38 95 TRP A C 1
ATOM 739 O O . TRP A 1 95 ? 15.047 17.031 -2.426 1 96.38 95 TRP A O 1
ATOM 749 N N . GLU A 1 96 ? 13.281 16.328 -1.304 1 96.19 96 GLU A N 1
ATOM 750 C CA . GLU A 1 96 ? 12.828 17.688 -0.99 1 96.19 96 GLU A CA 1
ATOM 751 C C . GLU A 1 96 ? 13.25 18.094 0.417 1 96.19 96 GLU A C 1
ATOM 753 O O . GLU A 1 96 ? 13.086 19.25 0.809 1 96.19 96 GLU A O 1
ATOM 758 N N . LYS A 1 97 ? 13.742 17.219 1.16 1 96.69 97 LYS A N 1
ATOM 759 C CA . LYS A 1 97 ? 13.992 17.406 2.586 1 96.69 97 LYS A CA 1
ATOM 760 C C . LYS A 1 97 ? 14.992 18.531 2.822 1 96.69 97 LYS A C 1
ATOM 762 O O . LYS A 1 97 ? 14.789 19.375 3.701 1 96.69 97 LYS A O 1
ATOM 767 N N . GLU A 1 98 ? 16.109 18.562 2.102 1 96.25 98 GLU A N 1
ATOM 768 C CA . GLU A 1 98 ? 17.125 19.594 2.283 1 96.25 98 GLU A CA 1
ATOM 769 C C . GLU A 1 98 ? 16.547 21 2.068 1 96.25 98 GLU A C 1
ATOM 771 O O . GLU A 1 98 ? 16.781 21.906 2.869 1 96.25 98 GLU A O 1
ATOM 776 N N . GLN A 1 99 ? 15.844 21.094 0.98 1 96.88 99 GLN A N 1
ATOM 777 C CA . GLN A 1 99 ? 15.195 22.375 0.708 1 96.88 99 GLN A CA 1
ATOM 778 C C . GLN A 1 99 ? 14.227 22.75 1.823 1 96.88 99 GLN A C 1
ATOM 780 O O . GLN A 1 99 ? 14.18 23.891 2.258 1 96.88 99 GLN A O 1
ATOM 785 N N . HIS A 1 100 ? 13.445 21.781 2.305 1 96.38 100 HIS A N 1
ATOM 786 C CA . HIS A 1 100 ? 12.531 22.031 3.412 1 96.38 100 HIS A CA 1
ATOM 787 C C . HIS A 1 100 ? 13.281 22.5 4.656 1 96.38 100 HIS A C 1
ATOM 789 O O . HIS A 1 100 ? 12.898 23.484 5.289 1 96.38 100 HIS A O 1
ATOM 795 N N . ASP A 1 101 ? 14.375 21.891 4.957 1 94.31 101 ASP A N 1
ATOM 796 C CA . ASP A 1 101 ? 15.141 22.172 6.168 1 94.31 101 ASP A CA 1
ATOM 797 C C . ASP A 1 101 ? 15.719 23.594 6.125 1 94.31 101 ASP A C 1
ATOM 799 O O . ASP A 1 101 ? 15.875 24.234 7.164 1 94.31 101 ASP A O 1
ATOM 803 N N . SER A 1 102 ? 16.062 24.062 5.008 1 95.25 102 SER A N 1
ATOM 804 C CA . SER A 1 102 ? 16.625 25.391 4.848 1 95.25 102 SER A CA 1
ATOM 805 C C . SER A 1 102 ? 15.578 26.469 5.094 1 95.25 102 SER A C 1
ATOM 807 O O . SER A 1 102 ? 15.914 27.594 5.496 1 95.25 102 SER A O 1
ATOM 809 N N . ALA A 1 103 ? 14.336 26.141 4.902 1 94.38 103 ALA A N 1
ATOM 810 C CA . ALA A 1 103 ? 13.258 27.109 4.992 1 94.38 103 ALA A CA 1
ATOM 811 C C . ALA A 1 103 ? 12.461 26.938 6.285 1 94.38 103 ALA A C 1
ATOM 813 O O . ALA A 1 103 ? 11.82 27.891 6.754 1 94.38 103 ALA A O 1
ATOM 814 N N . CYS A 1 104 ? 12.461 25.75 6.859 1 92.81 104 CYS A N 1
ATOM 815 C CA . CYS A 1 104 ? 11.633 25.438 8.016 1 92.81 104 CYS A CA 1
ATOM 816 C C . CYS A 1 104 ? 12.367 25.719 9.32 1 92.81 104 CYS A C 1
ATOM 818 O O . CYS A 1 104 ? 13.461 25.203 9.547 1 92.81 104 CYS A O 1
ATOM 820 N N . HIS A 1 105 ? 11.797 26.609 10.25 1 87.12 105 HIS A N 1
ATOM 821 C CA . HIS A 1 105 ? 12.375 26.938 11.539 1 87.12 105 HIS A CA 1
ATOM 822 C C . HIS A 1 105 ? 11.555 26.359 12.688 1 87.12 105 HIS A C 1
ATOM 824 O O . HIS A 1 105 ? 11.805 26.67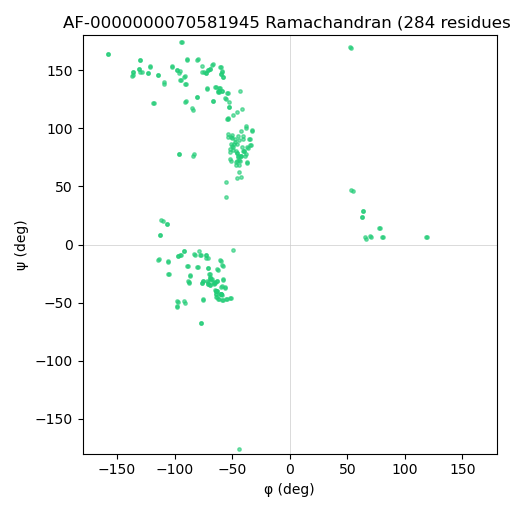2 13.852 1 87.12 105 HIS A O 1
ATOM 830 N N . GLY A 1 106 ? 10.828 25.406 12.305 1 81 106 GLY A N 1
ATOM 831 C CA . GLY A 1 106 ? 9.961 24.875 13.344 1 81 106 GLY A CA 1
ATOM 832 C C . GLY A 1 106 ? 9.125 25.953 14.016 1 81 106 GLY A C 1
ATOM 833 O O . GLY A 1 106 ? 8.977 27.062 13.492 1 81 106 GLY A O 1
ATOM 834 N N . ILE A 1 107 ? 8.133 25.672 14.836 1 74.25 107 ILE A N 1
ATOM 835 C CA . ILE A 1 107 ? 7.352 26.656 15.578 1 74.25 107 ILE A CA 1
ATOM 836 C C . ILE A 1 107 ? 8.094 27.031 16.859 1 74.25 107 ILE A C 1
ATOM 838 O O . ILE A 1 107 ? 8.422 26.172 17.672 1 74.25 107 ILE A O 1
ATOM 842 N N . SER A 1 108 ? 9.07 27.844 16.75 1 62.34 108 SER A N 1
ATOM 843 C CA . SER A 1 108 ? 9.742 28.359 17.922 1 62.34 108 SER A CA 1
ATOM 844 C C . SER A 1 108 ? 8.75 29.016 18.891 1 62.34 108 SER A C 1
ATOM 846 O O . SER A 1 108 ? 7.758 29.609 18.453 1 62.34 108 SER A O 1
ATOM 848 N N . ARG A 1 109 ? 8.453 28.375 20.047 1 55.91 109 ARG A N 1
ATOM 849 C CA . ARG A 1 109 ? 7.727 29.141 21.062 1 55.91 109 ARG A CA 1
ATOM 850 C C . ARG A 1 109 ? 8.211 30.578 21.109 1 55.91 109 ARG A C 1
ATOM 852 O O . ARG A 1 109 ? 9.414 30.844 21.031 1 55.91 109 ARG A O 1
ATOM 859 N N . ARG A 1 110 ? 7.512 31.406 20.531 1 53 110 ARG A N 1
ATOM 860 C CA . ARG A 1 110 ? 7.832 32.781 20.844 1 53 110 ARG A CA 1
ATOM 861 C C . ARG A 1 110 ? 8.328 32.938 22.281 1 53 110 ARG A C 1
ATOM 863 O O . ARG A 1 110 ? 7.688 32.438 23.219 1 53 110 ARG A O 1
ATOM 870 N N . ALA A 1 111 ? 9.648 33 22.484 1 49.34 111 ALA A N 1
ATOM 871 C CA . ALA A 1 111 ? 10.141 33.375 23.812 1 49.34 111 ALA A CA 1
ATOM 872 C C . ALA A 1 111 ? 9.234 34.406 24.453 1 49.34 111 ALA A C 1
ATOM 874 O O . ALA A 1 111 ? 8.93 35.438 23.844 1 49.34 111 ALA A O 1
ATOM 875 N N . THR A 1 112 ? 8.227 34.031 25.219 1 45.72 112 THR A N 1
ATOM 876 C CA . THR A 1 112 ? 7.645 35.062 26.062 1 45.72 112 THR A CA 1
ATOM 877 C C . THR A 1 112 ? 8.719 36 26.594 1 45.72 112 THR A C 1
ATOM 879 O O . THR A 1 112 ? 9.602 35.594 27.344 1 45.72 112 THR A O 1
ATOM 882 N N . GLY A 1 113 ? 9.273 36.781 25.828 1 44.91 113 GLY A N 1
ATOM 883 C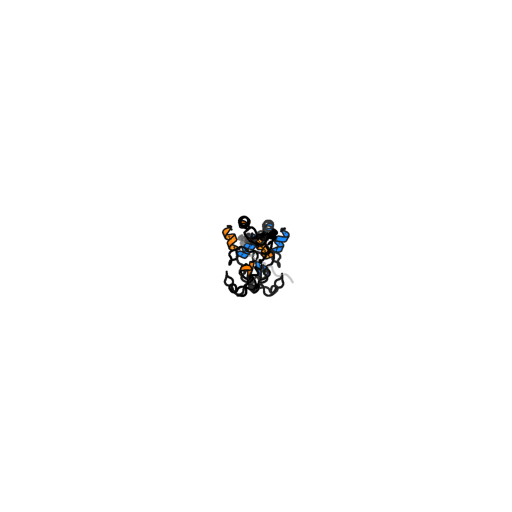 CA . GLY A 1 113 ? 10.07 37.875 26.391 1 44.91 113 GLY A CA 1
ATOM 884 C C . GLY A 1 113 ? 9.5 38.406 27.688 1 44.91 113 GLY A C 1
ATOM 885 O O . GLY A 1 113 ? 8.344 38.844 27.734 1 44.91 113 GLY A O 1
ATOM 886 N N . ARG A 1 114 ? 9.781 37.844 28.891 1 44.38 114 ARG A N 1
ATOM 887 C CA . ARG A 1 114 ? 9.539 38.5 30.172 1 44.38 114 ARG A CA 1
ATOM 888 C C . ARG A 1 114 ? 9.797 40 30.094 1 44.38 114 ARG A C 1
ATOM 890 O O . ARG A 1 114 ? 10.906 40.438 29.75 1 44.38 114 ARG A O 1
ATOM 897 N N . ARG A 1 115 ? 8.883 40.812 29.641 1 44.56 115 ARG A N 1
ATOM 898 C CA . ARG A 1 115 ? 8.961 42.25 29.875 1 44.56 115 ARG A CA 1
ATOM 899 C C . ARG A 1 115 ? 9.484 42.531 31.281 1 44.56 115 ARG A C 1
ATOM 901 O O . ARG A 1 115 ? 8.867 42.156 32.281 1 44.56 115 ARG A O 1
ATOM 908 N N . ASP A 1 116 ? 10.766 42.406 31.578 1 42.09 116 ASP A N 1
ATOM 909 C CA . ASP A 1 116 ? 11.305 42.969 32.812 1 42.09 116 ASP A CA 1
ATOM 910 C C . ASP A 1 116 ? 10.695 44.344 33.125 1 42.09 116 ASP A C 1
ATOM 912 O O . ASP A 1 116 ? 10.836 45.281 32.344 1 42.09 116 ASP A O 1
ATOM 916 N N . ALA A 1 117 ? 9.5 44.406 33.688 1 43.41 117 ALA A N 1
ATOM 917 C CA . ALA A 1 117 ? 8.953 45.625 34.312 1 43.41 117 ALA A CA 1
ATOM 918 C C . ALA A 1 117 ? 10.016 46.344 35.125 1 43.41 117 ALA A C 1
ATOM 920 O O . ALA A 1 117 ? 10.484 45.844 36.125 1 43.41 117 ALA A O 1
ATOM 921 N N . SER A 1 118 ? 10.867 47.156 34.625 1 45.44 118 SER A N 1
ATOM 922 C CA . SER A 1 118 ? 11.672 48.094 35.375 1 45.44 118 SER A CA 1
ATOM 923 C C . SER A 1 118 ? 10.805 48.906 36.344 1 45.44 118 SER A C 1
ATOM 925 O O . SER A 1 118 ? 9.719 49.375 35.969 1 45.44 118 SER A O 1
ATOM 927 N N . PRO A 1 119 ? 10.898 48.75 37.656 1 44.44 119 PRO A N 1
ATOM 928 C CA . PRO A 1 119 ? 10.164 49.531 38.656 1 44.44 119 PRO A CA 1
ATOM 929 C C . PRO A 1 119 ? 10.234 51.031 38.375 1 44.44 119 PRO A C 1
ATOM 931 O O . PRO A 1 119 ? 11.305 51.562 38.094 1 44.44 119 PRO A O 1
ATOM 934 N N . SER A 1 120 ? 9.367 51.625 37.594 1 39.66 120 SER A N 1
ATOM 935 C CA . SER A 1 120 ? 9.25 53.094 37.5 1 39.66 120 SER A CA 1
ATOM 936 C C . SER A 1 120 ? 9.375 53.75 38.875 1 39.66 120 SER A C 1
ATOM 938 O O . SER A 1 120 ? 8.703 53.344 39.812 1 39.66 120 SER A O 1
ATOM 940 N N . SER A 1 121 ? 10.547 54.156 39.375 1 42.12 121 SER A N 1
ATOM 941 C CA . SER A 1 121 ? 10.805 55 40.531 1 42.12 121 SER A CA 1
ATOM 942 C C . SER A 1 121 ? 9.828 56.188 40.562 1 42.12 121 SER A C 1
ATOM 944 O O . SER A 1 121 ? 9.805 57 39.656 1 42.12 121 SER A O 1
ATOM 946 N N . SER A 1 122 ? 8.547 56.062 40.938 1 42.53 122 SER A N 1
ATOM 947 C CA . SER A 1 122 ? 7.641 57.156 41.25 1 42.53 122 SER A CA 1
ATOM 948 C C . SER A 1 122 ? 8.32 58.188 42.156 1 42.53 122 SER A C 1
ATOM 950 O O . SER A 1 122 ? 8.672 57.906 43.281 1 42.53 122 SER A O 1
ATOM 952 N N . ARG A 1 123 ? 9.195 59.094 41.625 1 42.22 123 ARG A N 1
ATOM 953 C CA . ARG A 1 123 ? 9.664 60.281 42.312 1 42.22 123 ARG A CA 1
ATOM 954 C C . ARG A 1 123 ? 8.508 61.031 43 1 42.22 123 ARG A C 1
ATOM 956 O O . ARG A 1 123 ? 7.527 61.375 42.312 1 42.22 123 ARG A O 1
ATOM 963 N N . LYS A 1 124 ? 8.211 60.781 44.281 1 44.19 124 LYS A N 1
ATOM 964 C CA . LYS A 1 124 ? 7.375 61.562 45.188 1 44.19 124 LYS A CA 1
ATOM 965 C C . LYS A 1 124 ? 7.711 63.062 45.094 1 44.19 124 LYS A C 1
ATOM 967 O O . LYS A 1 124 ? 8.828 63.469 45.406 1 44.19 124 LYS A O 1
ATOM 972 N N . VAL A 1 125 ? 7.219 63.781 44.062 1 38.38 125 VAL A N 1
ATOM 973 C CA . VAL A 1 125 ? 7.262 65.25 44.062 1 38.38 125 VAL A CA 1
ATOM 974 C C . VAL A 1 125 ? 6.625 65.812 45.344 1 38.38 125 VAL A C 1
ATOM 976 O O . VAL A 1 125 ? 5.48 65.438 45.656 1 38.38 125 VAL A O 1
ATOM 979 N N . ASP A 1 126 ? 7.387 66.062 46.375 1 35.34 126 ASP A N 1
ATOM 980 C CA . ASP A 1 126 ? 7.074 66.812 47.594 1 35.34 126 ASP A CA 1
ATOM 981 C C . ASP A 1 126 ? 6.383 68.125 47.219 1 35.34 126 ASP A C 1
ATOM 983 O O . ASP A 1 126 ? 6.961 69 46.531 1 35.34 126 ASP A O 1
ATOM 987 N N . THR A 1 127 ? 5.148 68.125 46.75 1 38.31 127 THR A N 1
ATOM 988 C CA . THR A 1 127 ? 4.355 69.312 46.562 1 38.31 127 THR A CA 1
ATOM 989 C C . THR A 1 127 ? 4.344 70.188 47.844 1 38.31 127 THR A C 1
ATOM 991 O O . THR A 1 127 ? 3.775 69.75 48.844 1 38.31 127 THR A O 1
ATOM 994 N N . ARG A 1 128 ? 5.422 70.875 48.219 1 32.81 128 ARG A N 1
ATOM 995 C CA . ARG A 1 128 ? 5.422 71.938 49.219 1 32.81 128 ARG A CA 1
ATOM 996 C C . ARG A 1 128 ? 4.285 72.938 48.969 1 32.81 128 ARG A C 1
ATOM 998 O O . ARG A 1 128 ? 4.137 73.438 47.875 1 32.81 128 ARG A O 1
ATOM 1005 N N . THR A 1 129 ? 3.127 72.625 49.625 1 35.06 129 THR A N 1
ATOM 1006 C CA . THR A 1 129 ? 1.989 73.562 49.781 1 35.06 129 THR A CA 1
ATOM 1007 C C . THR A 1 129 ? 2.455 74.938 50.156 1 35.06 129 THR A C 1
ATOM 1009 O O . THR A 1 129 ? 3.02 75.125 51.25 1 35.06 129 THR A O 1
ATOM 1012 N N . THR A 1 130 ? 3.143 75.688 49.281 1 34.5 130 THR A N 1
ATOM 1013 C CA . THR A 1 130 ? 3.373 77.125 49.594 1 34.5 130 THR A CA 1
ATOM 1014 C C . THR A 1 130 ? 2.07 77.812 49.969 1 34.5 130 THR A C 1
ATOM 1016 O O . THR A 1 130 ? 1.099 77.75 49.219 1 34.5 130 THR A O 1
ATOM 1019 N N . LYS A 1 131 ? 1.697 77.75 51.25 1 34.34 131 LYS A N 1
ATOM 1020 C CA . LYS A 1 131 ? 0.674 78.562 51.906 1 34.34 131 LYS A CA 1
ATOM 1021 C C . LYS A 1 131 ? 0.829 80.062 51.531 1 34.34 131 LYS A C 1
ATOM 1023 O O . LYS A 1 131 ? 1.814 80.688 51.906 1 34.34 131 LYS A O 1
ATOM 1028 N N . ARG A 1 132 ? 0.494 80.438 50.281 1 31.69 132 ARG A N 1
ATOM 1029 C CA . ARG A 1 132 ? 0.43 81.812 49.938 1 31.69 132 ARG A CA 1
ATOM 1030 C C . ARG A 1 132 ? -0.4 82.625 50.938 1 31.69 132 ARG A C 1
ATOM 1032 O O . ARG A 1 132 ? -1.551 82.25 51.219 1 31.69 132 ARG A O 1
ATOM 1039 N N . LEU A 1 133 ? 0.27 83.188 51.875 1 36.97 133 LEU A N 1
ATOM 1040 C CA . LEU A 1 133 ? -0.186 84.25 52.781 1 36.97 133 LEU A CA 1
ATOM 1041 C C . LEU A 1 133 ? -0.949 85.312 52.031 1 36.97 133 LEU A C 1
ATOM 1043 O O . LEU A 1 133 ? -0.404 86 51.125 1 36.97 133 LEU A O 1
ATOM 1047 N N . ARG A 1 134 ? -2.164 85.062 51.594 1 30.66 134 ARG A N 1
ATOM 1048 C CA . ARG A 1 134 ? -3.014 86.125 51.031 1 30.66 134 ARG A CA 1
ATOM 1049 C C . ARG A 1 134 ? -3.109 87.312 51.938 1 30.66 134 ARG A C 1
ATOM 1051 O O . ARG A 1 134 ? -3.578 87.188 53.094 1 30.66 134 ARG A O 1
ATOM 1058 N N . SER A 1 135 ? -2.145 88.188 51.969 1 32.44 135 SER A N 1
ATOM 1059 C CA . SER A 1 135 ? -2.16 89.5 52.562 1 32.44 135 SER A CA 1
ATOM 1060 C C . SER A 1 135 ? -3.48 90.25 52.312 1 32.44 135 SER A C 1
ATOM 1062 O O . SER A 1 135 ? -4.02 90.188 51.188 1 32.44 135 SER A O 1
ATOM 1064 N N . MET A 1 136 ? -4.227 90.562 53.375 1 33.12 136 MET A N 1
ATOM 1065 C CA . MET A 1 136 ? -5.465 91.312 53.656 1 33.12 136 MET A CA 1
ATOM 1066 C C . MET A 1 136 ? -5.383 92.75 53.125 1 33.12 136 MET A C 1
ATOM 1068 O O . MET A 1 136 ? -4.613 93.562 53.625 1 33.12 136 MET A O 1
ATOM 1072 N N . ASN A 1 137 ? -5.086 93.062 51.875 1 27.03 137 ASN A N 1
ATOM 1073 C CA . ASN A 1 137 ? -5.07 94.5 51.469 1 27.03 137 ASN A CA 1
ATOM 1074 C C . ASN A 1 137 ? -6.375 95.188 51.812 1 27.03 137 ASN A C 1
ATOM 1076 O O . ASN A 1 137 ? -7.461 94.688 51.531 1 27.03 137 ASN A O 1
ATOM 1080 N N . ASN A 1 138 ? -6.367 96.062 52.812 1 31.98 138 ASN A N 1
ATOM 1081 C CA . ASN A 1 138 ? -7.273 97.125 53.312 1 31.98 138 ASN A CA 1
ATOM 1082 C C . ASN A 1 138 ? -7.723 98.062 52.219 1 31.98 138 ASN A C 1
ATOM 1084 O O . ASN A 1 138 ? -8.336 99.125 52.5 1 31.98 138 ASN A O 1
ATOM 1088 N N . GLY A 1 139 ? -7.266 98 50.938 1 28.19 139 GLY A N 1
ATOM 1089 C CA . GLY A 1 139 ? -7.469 99.25 50.25 1 28.19 139 GLY A CA 1
ATOM 1090 C C . GLY A 1 139 ? -8.906 99.75 50.312 1 28.19 139 GLY A C 1
ATOM 1091 O O . GLY A 1 139 ? -9.836 98.938 50.156 1 28.19 139 GLY A O 1
ATOM 1092 N N . SER A 1 140 ? -9.164 101 50.844 1 34.47 140 SER A N 1
ATOM 1093 C CA . SER A 1 140 ? -10.164 102 51.031 1 34.47 140 SER A CA 1
ATOM 1094 C C . SER A 1 140 ? -10.992 102.25 49.75 1 34.47 140 SER A C 1
ATOM 1096 O O . SER A 1 140 ? -10.586 101.812 48.656 1 34.47 140 SER A O 1
ATOM 1098 N N . ASN A 1 141 ? -12.086 103.375 49.688 1 29.58 141 ASN A N 1
ATOM 1099 C CA . ASN A 1 141 ? -13.398 103.812 49.25 1 29.58 141 ASN A CA 1
ATOM 1100 C C . ASN A 1 141 ? -13.352 104.438 47.844 1 29.58 141 ASN A C 1
ATOM 1102 O O . ASN A 1 141 ? -14.391 104.75 47.25 1 29.58 141 ASN A O 1
ATOM 1106 N N . LYS A 1 142 ? -12.414 105.125 47.219 1 31.55 142 LYS A N 1
ATOM 1107 C CA . LYS A 1 142 ? -12.836 106.375 46.625 1 31.55 142 LYS A CA 1
ATOM 1108 C C . LYS A 1 142 ? -13.562 106.188 45.312 1 31.55 142 LYS A C 1
ATOM 1110 O O . LYS A 1 142 ? -13.961 107.125 44.656 1 31.55 142 LYS A O 1
ATOM 1115 N N . VAL A 1 143 ? -13.961 105.312 44.344 1 29.55 143 VAL A N 1
ATOM 1116 C CA . VAL A 1 143 ? -14.703 105.938 43.25 1 29.55 143 VAL A CA 1
ATOM 1117 C C . VAL A 1 143 ? -16.125 106.25 43.688 1 29.55 143 VAL A C 1
ATOM 1119 O O . VAL A 1 143 ? -16.625 105.688 44.656 1 29.55 143 VAL A O 1
ATOM 1122 N N . ASN A 1 144 ? -16.906 107.5 42.938 1 21.83 144 ASN A N 1
ATOM 1123 C CA . ASN A 1 144 ? -18.078 107.375 42.094 1 21.83 144 ASN A CA 1
ATOM 1124 C C . ASN A 1 144 ? -18.266 105.938 41.594 1 21.83 144 ASN A C 1
ATOM 1126 O O . ASN A 1 144 ? -17.297 105.312 41.25 1 21.83 144 ASN A O 1
ATOM 1130 N N . MET B 1 1 ? 15.5 -1.269 9.539 1 45.22 1 MET B N 1
ATOM 1131 C CA . MET B 1 1 ? 14.859 -2.541 9.844 1 45.22 1 MET B CA 1
ATOM 1132 C C . MET B 1 1 ? 15.672 -3.711 9.305 1 45.22 1 MET B C 1
ATOM 1134 O O . MET B 1 1 ? 16.188 -3.652 8.188 1 45.22 1 MET B O 1
ATOM 1138 N N . GLU B 1 2 ? 16.047 -4.691 10.195 1 52.72 2 GLU B N 1
ATOM 1139 C CA . GLU B 1 2 ? 16.734 -5.891 9.719 1 52.72 2 GLU B CA 1
ATOM 1140 C C . GLU B 1 2 ? 15.891 -6.633 8.688 1 52.72 2 GLU B C 1
ATOM 1142 O O . GLU B 1 2 ? 14.664 -6.539 8.688 1 52.72 2 GLU B O 1
ATOM 1147 N N . ARG B 1 3 ? 16.469 -7.281 7.77 1 54.06 3 ARG B N 1
ATOM 1148 C CA . ARG B 1 3 ? 15.836 -7.965 6.652 1 54.06 3 ARG B CA 1
ATOM 1149 C C . ARG B 1 3 ? 14.719 -8.883 7.133 1 54.06 3 ARG B C 1
ATOM 1151 O O . ARG B 1 3 ? 13.641 -8.93 6.535 1 54.06 3 ARG B O 1
ATOM 1158 N N . THR B 1 4 ? 14.906 -9.633 8.109 1 60.59 4 THR B N 1
ATOM 1159 C CA . THR B 1 4 ? 13.953 -10.617 8.594 1 60.59 4 THR B CA 1
ATOM 1160 C C . THR B 1 4 ? 12.648 -9.945 9.008 1 60.59 4 THR B C 1
ATOM 1162 O O . THR B 1 4 ? 11.562 -10.438 8.688 1 60.59 4 THR B O 1
ATOM 1165 N N . ASP B 1 5 ? 12.82 -8.812 9.555 1 79.56 5 ASP B N 1
ATOM 1166 C CA . ASP B 1 5 ? 11.609 -8.125 9.992 1 79.56 5 ASP B CA 1
ATOM 1167 C C . ASP B 1 5 ? 10.914 -7.441 8.812 1 79.56 5 ASP B C 1
ATOM 1169 O O . ASP B 1 5 ? 9.68 -7.375 8.766 1 79.56 5 ASP B O 1
ATOM 1173 N N . TYR B 1 6 ? 11.727 -7.246 7.758 1 83.5 6 TYR B N 1
ATOM 1174 C CA . TYR B 1 6 ? 11.234 -6.539 6.582 1 83.5 6 TYR B CA 1
ATOM 1175 C C . TYR B 1 6 ? 10.305 -7.43 5.766 1 83.5 6 TYR B C 1
ATOM 1177 O O . TYR B 1 6 ? 9.172 -7.035 5.453 1 83.5 6 TYR B O 1
ATOM 1185 N N . ASP B 1 7 ? 10.766 -8.656 5.539 1 86.5 7 ASP B N 1
ATOM 1186 C CA . ASP B 1 7 ? 9.969 -9.547 4.699 1 86.5 7 ASP B CA 1
ATOM 1187 C C . ASP B 1 7 ? 8.703 -10 5.422 1 86.5 7 ASP B C 1
ATOM 1189 O O . ASP B 1 7 ? 7.637 -10.109 4.816 1 86.5 7 ASP B O 1
ATOM 1193 N N . THR B 1 8 ? 8.789 -10.172 6.73 1 90.31 8 THR B N 1
ATOM 1194 C CA . THR B 1 8 ? 7.641 -10.656 7.492 1 90.31 8 THR B CA 1
ATOM 1195 C C . THR B 1 8 ? 6.527 -9.617 7.516 1 90.31 8 THR B C 1
ATOM 1197 O O . THR B 1 8 ? 5.344 -9.961 7.5 1 90.31 8 THR B O 1
ATOM 1200 N N . VAL B 1 9 ? 6.934 -8.406 7.449 1 93.12 9 VAL B N 1
ATOM 1201 C CA . VAL B 1 9 ? 5.973 -7.312 7.586 1 93.12 9 VAL B CA 1
ATOM 1202 C C . VAL B 1 9 ? 5.156 -7.184 6.301 1 93.12 9 VAL B C 1
ATOM 1204 O O . VAL B 1 9 ? 3.967 -6.855 6.348 1 93.12 9 VAL B O 1
ATOM 1207 N N . PHE B 1 10 ? 5.789 -7.52 5.152 1 96.38 10 PHE B N 1
ATOM 1208 C CA . PHE B 1 10 ? 5.117 -7.195 3.9 1 96.38 10 PHE B CA 1
ATOM 1209 C C . PHE B 1 10 ? 4.695 -8.469 3.17 1 96.38 10 PHE B C 1
ATOM 1211 O O . PHE B 1 10 ? 4.152 -8.398 2.064 1 96.38 10 PHE B O 1
ATOM 1218 N N . ASN B 1 11 ? 4.852 -9.609 3.871 1 97.75 11 ASN B N 1
ATOM 1219 C CA . ASN B 1 11 ? 4.305 -10.859 3.352 1 97.75 11 ASN B CA 1
ATOM 1220 C C . ASN B 1 11 ? 2.789 -10.93 3.533 1 97.75 11 ASN B C 1
ATOM 1222 O O . ASN B 1 11 ? 2.24 -10.305 4.445 1 97.75 11 ASN B O 1
ATOM 1226 N N . CYS B 1 12 ? 2.166 -11.625 2.588 1 98.31 12 CYS B N 1
ATOM 1227 C CA . CYS B 1 12 ? 0.788 -12.008 2.865 1 98.31 12 CYS B CA 1
ATOM 1228 C C . CYS B 1 12 ? 0.69 -12.766 4.184 1 98.31 12 CYS B C 1
ATOM 1230 O O . CYS B 1 12 ? 1.436 -13.719 4.418 1 98.31 12 CYS B O 1
ATOM 1232 N N . PRO B 1 13 ? -0.213 -12.375 5.035 1 97.94 13 PRO B N 1
ATOM 1233 C CA . PRO B 1 13 ? -0.306 -13.039 6.336 1 97.94 13 PRO B CA 1
ATOM 1234 C C . PRO B 1 13 ? -0.889 -14.445 6.238 1 97.94 13 PRO B C 1
ATOM 1236 O O . PRO B 1 13 ? -0.844 -15.203 7.211 1 97.94 13 PRO B O 1
ATOM 1239 N N . VAL B 1 14 ? -1.363 -14.82 5.172 1 98.5 14 VAL B N 1
ATOM 1240 C CA . VAL B 1 14 ? -2.02 -16.109 4.992 1 98.5 14 VAL B CA 1
ATOM 1241 C C . VAL B 1 14 ? -1.038 -17.109 4.387 1 98.5 14 VAL B C 1
ATOM 1243 O O . VAL B 1 14 ? -0.766 -18.156 4.977 1 98.5 14 VAL B O 1
ATOM 1246 N N . CYS B 1 15 ? -0.416 -16.797 3.275 1 98 15 CYS B N 1
ATOM 1247 C CA . CYS B 1 15 ? 0.479 -17.734 2.602 1 98 15 CYS B CA 1
ATOM 1248 C C . CYS B 1 15 ? 1.932 -17.469 2.977 1 98 15 CYS B C 1
ATOM 1250 O O . CYS B 1 15 ? 2.822 -18.234 2.613 1 98 15 CYS B O 1
ATOM 1252 N N . LEU B 1 16 ? 2.197 -16.391 3.646 1 97.44 16 LEU B N 1
ATOM 1253 C CA . LEU B 1 16 ? 3.492 -16 4.203 1 97.44 16 LEU B CA 1
ATOM 1254 C C . LEU B 1 16 ? 4.516 -15.789 3.094 1 97.44 16 LEU B C 1
ATOM 1256 O O . LEU B 1 16 ? 5.719 -15.922 3.32 1 97.44 16 LEU B O 1
ATOM 1260 N N . SER B 1 17 ? 4.102 -15.398 1.894 1 97.62 17 SER B N 1
ATOM 1261 C CA . SER B 1 17 ? 4.953 -15.141 0.738 1 97.62 17 SER B CA 1
ATOM 1262 C C . SER B 1 17 ? 4.785 -13.703 0.242 1 97.62 17 SER B C 1
ATOM 1264 O O . SER B 1 17 ? 3.736 -13.094 0.445 1 97.62 17 SER B O 1
ATOM 1266 N N . PRO B 1 18 ? 5.879 -13.219 -0.389 1 98 18 PRO B N 1
ATOM 1267 C CA . PRO B 1 18 ? 5.711 -11.93 -1.052 1 98 18 PRO B CA 1
ATOM 1268 C C . PRO B 1 18 ? 4.855 -12.016 -2.311 1 98 18 PRO B C 1
ATOM 1270 O O . PRO B 1 18 ? 4.973 -12.969 -3.078 1 98 18 PRO B O 1
ATOM 1273 N N . LYS B 1 19 ? 3.941 -11.102 -2.443 1 98.44 19 LYS B N 1
ATOM 1274 C CA . LYS B 1 19 ? 3.053 -11.047 -3.602 1 98.44 19 LYS B CA 1
ATOM 1275 C C . LYS B 1 19 ? 2.902 -9.617 -4.113 1 98.44 19 LYS B C 1
ATOM 1277 O O . LYS B 1 19 ? 2.881 -8.664 -3.324 1 98.44 19 LYS B O 1
ATOM 1282 N N . GLN B 1 20 ? 2.721 -9.477 -5.367 1 97.94 20 GLN B N 1
ATOM 1283 C CA . GLN B 1 20 ? 2.529 -8.156 -5.957 1 97.94 20 GLN B CA 1
ATOM 1284 C C . GLN B 1 20 ? 1.062 -7.742 -5.918 1 97.94 20 GLN B C 1
ATOM 1286 O O . GLN B 1 20 ? 0.747 -6.551 -5.902 1 97.94 20 GLN B O 1
ATOM 1291 N N . GLY B 1 21 ? 0.226 -8.703 -5.906 1 98.19 21 GLY B N 1
ATOM 1292 C CA . GLY B 1 21 ? -1.201 -8.43 -5.906 1 98.19 21 GLY B CA 1
ATOM 1293 C C . GLY B 1 21 ? -1.815 -8.453 -4.52 1 98.19 21 GLY B C 1
ATOM 1294 O O . GLY B 1 21 ? -2.555 -9.375 -4.176 1 98.19 21 GLY B O 1
ATOM 1295 N N . MET B 1 22 ? -1.608 -7.395 -3.795 1 98.38 22 MET B N 1
ATOM 1296 C CA . MET B 1 22 ? -2.176 -7.277 -2.455 1 98.38 22 MET B CA 1
ATOM 1297 C C . MET B 1 22 ? -3.531 -6.578 -2.496 1 98.38 22 MET B C 1
ATOM 1299 O O . MET B 1 22 ? -3.756 -5.699 -3.33 1 98.38 22 MET B O 1
ATOM 1303 N N . VAL B 1 23 ? -4.43 -6.977 -1.661 1 98.88 23 VAL B N 1
ATOM 1304 C CA . VAL B 1 23 ? -5.754 -6.375 -1.551 1 98.88 23 VAL B CA 1
ATOM 1305 C C . VAL B 1 23 ? -5.941 -5.785 -0.153 1 98.88 23 VAL B C 1
ATOM 1307 O O . VAL B 1 23 ? -5.832 -6.5 0.847 1 98.88 23 VAL B O 1
ATOM 1310 N N . PHE B 1 24 ? -6.203 -4.512 -0.121 1 98.69 24 PHE B N 1
ATOM 1311 C CA . PHE B 1 24 ? -6.445 -3.812 1.135 1 98.69 24 PHE B CA 1
ATOM 1312 C C . PHE B 1 24 ? -7.93 -3.826 1.483 1 98.69 24 PHE B C 1
ATOM 1314 O O . PHE B 1 24 ? -8.781 -3.645 0.61 1 98.69 24 PHE B O 1
ATOM 1321 N N . GLY B 1 25 ? -8.172 -4.051 2.76 1 98.75 25 GLY B N 1
ATOM 1322 C CA . GLY B 1 25 ? -9.547 -3.965 3.24 1 98.75 25 GLY B CA 1
ATOM 1323 C C . GLY B 1 25 ? -9.898 -2.6 3.801 1 98.75 25 GLY B C 1
ATOM 1324 O O . GLY B 1 25 ? -9.016 -1.756 3.988 1 98.75 25 GLY B O 1
ATOM 1325 N N . LEU B 1 26 ? -11.188 -2.486 4.129 1 98.75 26 LEU B N 1
ATOM 1326 C CA . LEU B 1 26 ? -11.656 -1.254 4.75 1 98.75 26 LEU B CA 1
ATOM 1327 C C . LEU B 1 26 ? -10.984 -1.032 6.098 1 98.75 26 LEU B C 1
ATOM 1329 O O . LEU B 1 26 ? -10.867 0.106 6.562 1 98.75 26 LEU B O 1
ATOM 1333 N N . CYS B 1 27 ? -10.461 -2.117 6.676 1 98.62 27 CYS B N 1
ATOM 1334 C CA . CYS B 1 27 ? -9.734 -2.031 7.934 1 98.62 27 CYS B CA 1
ATOM 1335 C C . CYS B 1 27 ? -8.281 -1.624 7.695 1 98.62 27 CYS B C 1
ATOM 1337 O O . CYS B 1 27 ? -7.531 -1.4 8.648 1 98.62 27 CYS B O 1
ATOM 1339 N N . GLN B 1 28 ? -7.84 -1.577 6.496 1 98.69 28 GLN B N 1
ATOM 1340 C CA . GLN B 1 28 ? -6.547 -1.113 6.004 1 98.69 28 GLN B CA 1
ATOM 1341 C C . GLN B 1 28 ? -5.461 -2.158 6.238 1 98.69 28 GLN B C 1
ATOM 1343 O O . GLN B 1 28 ? -4.27 -1.869 6.102 1 98.69 28 GLN B O 1
ATOM 1348 N N . HIS B 1 29 ? -5.824 -3.334 6.547 1 98.56 29 HIS B N 1
ATOM 1349 C CA . HIS B 1 29 ? -4.926 -4.477 6.441 1 98.56 29 HIS B CA 1
ATOM 1350 C C . HIS B 1 29 ? -5.004 -5.113 5.055 1 98.56 29 HIS B C 1
ATOM 1352 O O . HIS B 1 29 ? -5.906 -4.801 4.273 1 98.56 29 HIS B O 1
ATOM 1358 N N . PHE B 1 30 ? -3.926 -5.867 4.719 1 98.25 30 PHE B N 1
ATOM 1359 C CA . PHE B 1 30 ? -3.934 -6.402 3.361 1 98.25 30 PHE B CA 1
ATOM 1360 C C . PHE B 1 30 ? -3.619 -7.895 3.367 1 98.25 30 PHE B C 1
ATOM 1362 O O . PHE B 1 30 ? -2.986 -8.398 4.297 1 98.25 30 PHE B O 1
ATOM 1369 N N . VAL B 1 31 ? -4.133 -8.641 2.406 1 98.75 31 VAL B N 1
ATOM 1370 C CA . VAL B 1 31 ? -3.92 -10.039 2.053 1 98.75 31 VAL B CA 1
ATOM 1371 C C . VAL B 1 31 ? -3.779 -10.18 0.539 1 98.75 31 VAL B C 1
ATOM 1373 O O . VAL B 1 31 ? -4.352 -9.391 -0.218 1 98.75 31 VAL B O 1
ATOM 1376 N N . CYS B 1 32 ? -2.963 -11.086 0.107 1 98.75 32 CYS B N 1
ATOM 1377 C CA . CYS B 1 32 ? -2.803 -11.172 -1.34 1 98.75 32 CYS B CA 1
ATOM 1378 C C . CYS B 1 32 ? -4.09 -11.656 -2.002 1 98.75 32 CYS B C 1
ATOM 1380 O O . CYS B 1 32 ? -4.871 -12.383 -1.389 1 98.75 32 CYS B O 1
ATOM 1382 N N . ALA B 1 33 ? -4.25 -11.305 -3.23 1 98.81 33 ALA B N 1
ATOM 1383 C CA . ALA B 1 33 ? -5.453 -11.648 -3.982 1 98.81 33 ALA B CA 1
ATOM 1384 C C . ALA B 1 33 ? -5.574 -13.156 -4.156 1 98.81 33 ALA B C 1
ATOM 1386 O O . ALA B 1 33 ? -6.68 -13.703 -4.133 1 98.81 33 ALA B O 1
ATOM 1387 N N . ASP B 1 34 ? -4.438 -13.898 -4.262 1 98.06 34 ASP B N 1
ATOM 1388 C CA . ASP B 1 34 ? -4.441 -15.336 -4.516 1 98.06 34 ASP B CA 1
ATOM 1389 C C . ASP B 1 34 ? -4.973 -16.109 -3.311 1 98.06 34 ASP B C 1
ATOM 1391 O O . ASP B 1 34 ? -5.559 -17.172 -3.463 1 98.06 34 ASP B O 1
ATOM 1395 N N . CYS B 1 35 ? -4.801 -15.562 -2.154 1 98.75 35 CYS B N 1
ATOM 1396 C CA . CYS B 1 35 ? -5.293 -16.219 -0.943 1 98.75 35 CYS B CA 1
ATOM 1397 C C . CYS B 1 35 ? -6.738 -15.82 -0.663 1 98.75 35 CYS B C 1
ATOM 1399 O O . CYS B 1 35 ? -7.523 -16.641 -0.178 1 98.75 35 CYS B O 1
ATOM 1401 N N . LEU B 1 36 ? -7.137 -14.633 -0.994 1 98.81 36 LEU B N 1
ATOM 1402 C CA . LEU B 1 36 ? -8.453 -14.102 -0.64 1 98.81 36 LEU B CA 1
ATOM 1403 C C . LEU B 1 36 ? -9.539 -14.703 -1.527 1 98.81 36 LEU B C 1
ATOM 1405 O O . LEU B 1 36 ? -10.68 -14.852 -1.097 1 98.81 36 LEU B O 1
ATOM 1409 N N . TYR B 1 37 ? -9.156 -14.969 -2.756 1 98.81 37 TYR B N 1
ATOM 1410 C CA . TYR B 1 37 ? -10.219 -15.227 -3.723 1 98.81 37 TYR B CA 1
ATOM 1411 C C . TYR B 1 37 ? -10.047 -16.594 -4.379 1 98.81 37 TYR B C 1
ATOM 1413 O O . TYR B 1 37 ? -8.914 -17.031 -4.617 1 98.81 37 TYR B O 1
ATOM 1421 N N . ASP B 1 38 ? -11.195 -17.219 -4.723 1 98.38 38 ASP B N 1
ATOM 1422 C CA . ASP B 1 38 ? -11.211 -18.469 -5.477 1 98.38 38 ASP B CA 1
ATOM 1423 C C . ASP B 1 38 ? -10.641 -18.266 -6.879 1 98.38 38 ASP B C 1
ATOM 1425 O O . ASP B 1 38 ? -10.977 -17.297 -7.562 1 98.38 38 ASP B O 1
ATOM 1429 N N . ALA B 1 39 ? -9.812 -19.156 -7.293 1 95.5 39 ALA B N 1
ATOM 1430 C CA . ALA B 1 39 ? -9.117 -19.016 -8.57 1 95.5 39 ALA B CA 1
ATOM 1431 C C . ALA B 1 39 ? -10.086 -19.109 -9.742 1 95.5 39 ALA B C 1
ATOM 1433 O O . ALA B 1 39 ? -9.906 -18.453 -10.766 1 95.5 39 ALA B O 1
ATOM 1434 N N . ALA B 1 40 ? -11.117 -19.875 -9.594 1 96.56 40 ALA B N 1
ATOM 1435 C CA . ALA B 1 40 ? -12.055 -20.125 -10.688 1 96.56 40 ALA B CA 1
ATOM 1436 C C . ALA B 1 40 ? -13.195 -19.109 -10.672 1 96.56 40 ALA B C 1
ATOM 1438 O O . ALA B 1 40 ? -13.438 -18.422 -11.672 1 96.56 40 ALA B O 1
ATOM 1439 N N . GLU B 1 41 ? -13.836 -18.906 -9.547 1 97.12 41 GLU B N 1
ATOM 1440 C CA . GLU B 1 41 ? -15.031 -18.078 -9.438 1 97.12 41 GLU B CA 1
ATOM 1441 C C . GLU B 1 41 ? -14.672 -16.609 -9.172 1 97.12 41 GLU B C 1
ATOM 1443 O O . GLU B 1 41 ? -15.516 -15.727 -9.32 1 97.12 41 GLU B O 1
ATOM 1448 N N . LEU B 1 42 ? -13.492 -16.406 -8.734 1 97.62 42 LEU B N 1
ATOM 1449 C CA . LEU B 1 42 ? -13 -15.062 -8.422 1 97.62 42 LEU B CA 1
ATOM 1450 C C . LEU B 1 42 ? -13.82 -14.43 -7.301 1 97.62 42 LEU B C 1
ATOM 1452 O O . LEU B 1 42 ? -13.922 -13.203 -7.223 1 97.62 42 LEU B O 1
ATOM 1456 N N . SER B 1 43 ? -14.469 -15.266 -6.469 1 98.44 43 SER B N 1
ATOM 1457 C CA . SER B 1 43 ? -15.234 -14.797 -5.32 1 98.44 43 SER B CA 1
ATOM 1458 C C . SER B 1 43 ? -14.422 -14.898 -4.031 1 98.44 43 SER B C 1
ATOM 1460 O O . SER B 1 43 ? -13.547 -15.758 -3.908 1 98.44 43 SER B O 1
ATOM 1462 N N . LEU B 1 44 ? -14.742 -14.016 -3.166 1 98.75 44 LEU B N 1
ATOM 1463 C CA . LEU B 1 44 ? -14.094 -14.039 -1.858 1 98.75 44 LEU B CA 1
ATOM 1464 C C . LEU B 1 44 ? -14.328 -15.367 -1.153 1 98.75 44 LEU B C 1
ATOM 1466 O O . LEU B 1 44 ? -15.461 -15.852 -1.102 1 98.75 44 LEU B O 1
ATOM 1470 N N . LEU B 1 45 ? -13.227 -15.914 -0.63 1 98.62 45 LEU B N 1
ATOM 1471 C CA . LEU B 1 45 ? -13.359 -17.156 0.118 1 98.62 45 LEU B CA 1
ATOM 1472 C C . LEU B 1 45 ? -14.016 -16.906 1.473 1 98.62 45 LEU B C 1
ATOM 1474 O O . LEU B 1 45 ? -13.742 -15.898 2.123 1 98.62 45 LEU B O 1
ATOM 1478 N N . LYS B 1 46 ? -14.742 -17.812 1.967 1 97.88 46 LYS B N 1
ATOM 1479 C CA . LYS B 1 46 ? -15.578 -17.703 3.154 1 97.88 46 LYS B CA 1
ATOM 1480 C C . LYS B 1 46 ? -14.75 -17.359 4.387 1 97.88 46 LYS B C 1
ATOM 1482 O O . LYS B 1 46 ? -15.148 -16.531 5.203 1 97.88 46 LYS B O 1
ATOM 1487 N N . PRO B 1 47 ? -13.594 -17.938 4.605 1 97.75 47 PRO B N 1
ATOM 1488 C CA . PRO B 1 47 ? -12.812 -17.641 5.809 1 97.75 47 PRO B CA 1
ATOM 1489 C C . PRO B 1 47 ? -12.414 -16.172 5.902 1 97.75 47 PRO B C 1
ATOM 1491 O O . PRO B 1 47 ? -12.055 -15.695 6.98 1 97.75 47 PRO B O 1
ATOM 1494 N N . PHE B 1 48 ? -12.562 -15.445 4.805 1 98.38 48 PHE B N 1
ATOM 1495 C CA . PHE B 1 48 ? -12.094 -14.062 4.785 1 98.38 48 PHE B CA 1
ATOM 1496 C C . PHE B 1 48 ? -13.266 -13.094 4.836 1 98.38 48 PHE B C 1
ATOM 1498 O O . PHE B 1 48 ? -13.141 -11.938 4.434 1 98.38 48 PHE B O 1
ATOM 1505 N N . SER B 1 49 ? -14.375 -13.656 5.242 1 98.12 49 SER B N 1
ATOM 1506 C CA . SER B 1 49 ? -15.469 -12.766 5.602 1 98.12 49 SER B CA 1
ATOM 1507 C C . SER B 1 49 ? -15.062 -11.797 6.703 1 98.12 49 SER B C 1
ATOM 1509 O O . SER B 1 49 ? -15.727 -10.781 6.922 1 98.12 49 SER B O 1
ATOM 1511 N N . SER B 1 50 ? -13.961 -12.195 7.395 1 98.5 50 SER B N 1
ATOM 1512 C CA . SER B 1 50 ? -13.312 -11.305 8.352 1 98.5 50 SER B CA 1
ATOM 1513 C C . SER B 1 50 ? -11.82 -11.195 8.094 1 98.5 50 SER B C 1
ATOM 1515 O O . SER B 1 50 ? -11.203 -12.133 7.57 1 98.5 50 SER B O 1
ATOM 1517 N N . CYS B 1 51 ? -11.297 -10.062 8.398 1 98.69 51 CYS B N 1
ATOM 1518 C CA . CYS B 1 51 ? -9.859 -9.852 8.234 1 98.69 51 CYS B CA 1
ATOM 1519 C C . CYS B 1 51 ? -9.062 -10.805 9.117 1 98.69 51 CYS B C 1
ATOM 1521 O O . CYS B 1 51 ? -9.32 -10.898 10.32 1 98.69 51 CYS B O 1
ATOM 1523 N N . PRO B 1 52 ? -8.086 -11.492 8.656 1 98.44 52 PRO B N 1
ATOM 1524 C CA . PRO B 1 52 ? -7.316 -12.438 9.469 1 98.44 52 PRO B CA 1
ATOM 1525 C C . PRO B 1 52 ? -6.402 -11.742 10.469 1 98.44 52 PRO B C 1
ATOM 1527 O O . PRO B 1 52 ? -5.859 -12.391 11.375 1 98.44 52 PRO B O 1
ATOM 1530 N N . ILE B 1 53 ? -6.258 -10.492 10.32 1 97.81 53 ILE B N 1
ATOM 1531 C CA . ILE B 1 53 ? -5.344 -9.766 11.195 1 97.81 53 ILE B CA 1
ATOM 1532 C C . ILE B 1 53 ? -6.125 -9.117 12.336 1 97.81 53 ILE B C 1
ATOM 1534 O O . ILE B 1 53 ? -5.812 -9.328 13.508 1 97.81 53 ILE B O 1
ATOM 1538 N N . CYS B 1 54 ? -7.191 -8.414 12.031 1 98.31 54 CYS B N 1
ATOM 1539 C CA . CYS B 1 54 ? -7.879 -7.641 13.062 1 98.31 54 CYS B CA 1
ATOM 1540 C C . CYS B 1 54 ? -9.273 -8.195 13.328 1 98.31 54 CYS B C 1
ATOM 1542 O O . CYS B 1 54 ? -9.969 -7.738 14.234 1 98.31 54 CYS B O 1
ATOM 1544 N N . LYS B 1 55 ? -9.812 -9.047 12.555 1 98.38 55 LYS B N 1
ATOM 1545 C CA . LYS B 1 55 ? -11.07 -9.766 12.711 1 98.38 55 LYS B CA 1
ATOM 1546 C C . LYS B 1 55 ? -12.258 -8.898 12.32 1 98.38 55 LYS B C 1
ATOM 1548 O O . LYS B 1 55 ? -13.414 -9.312 12.469 1 98.38 55 LYS B O 1
ATOM 1553 N N . ALA B 1 56 ? -11.992 -7.703 11.773 1 98.44 56 ALA B N 1
ATOM 1554 C CA . ALA B 1 56 ? -13.086 -6.883 11.258 1 98.44 56 ALA B CA 1
ATOM 1555 C C . ALA B 1 56 ? -13.867 -7.621 10.18 1 98.44 56 ALA B C 1
ATOM 1557 O O . ALA B 1 56 ? -13.281 -8.312 9.344 1 98.44 56 ALA B O 1
ATOM 1558 N N . LYS B 1 57 ? -15.195 -7.453 10.102 1 98.5 57 LYS B N 1
ATOM 1559 C CA . LYS B 1 57 ? -16.062 -8.195 9.195 1 98.5 57 LYS B CA 1
ATOM 1560 C C . LYS B 1 57 ? -16.312 -7.41 7.91 1 98.5 57 LYS B C 1
ATOM 1562 O O . LYS B 1 57 ? -16.375 -6.18 7.93 1 98.5 57 LYS B O 1
ATOM 1567 N N . ASN B 1 58 ? -16.5 -8.094 6.832 1 98.06 58 ASN B N 1
ATOM 1568 C CA . ASN B 1 58 ? -16.938 -7.551 5.551 1 98.06 58 ASN B CA 1
ATOM 1569 C C . ASN B 1 58 ? -16.047 -6.398 5.098 1 98.06 58 ASN B C 1
ATOM 1571 O O . ASN B 1 58 ? -16.531 -5.348 4.688 1 98.06 58 ASN B O 1
ATOM 1575 N N . VAL B 1 59 ? -14.727 -6.562 5.172 1 98.69 59 VAL B N 1
ATOM 1576 C CA . VAL B 1 59 ? -13.812 -5.457 4.891 1 98.69 59 VAL B CA 1
ATOM 1577 C C . VAL B 1 59 ? -13.156 -5.656 3.527 1 98.69 59 VAL B C 1
ATOM 1579 O O . VAL B 1 59 ? -12.578 -4.723 2.967 1 98.69 59 VAL B O 1
ATOM 1582 N N . PHE B 1 60 ? -13.25 -6.836 2.979 1 98.81 60 PHE B N 1
ATOM 1583 C CA . PHE B 1 60 ? -12.695 -7.09 1.654 1 98.81 60 PHE B CA 1
ATOM 1584 C C . PHE B 1 60 ? -13.789 -7.098 0.597 1 98.81 60 PHE B C 1
ATOM 1586 O O . PHE B 1 60 ? -14.945 -7.43 0.891 1 98.81 60 PHE B O 1
ATOM 1593 N N . PRO B 1 61 ? -13.375 -6.738 -0.731 1 98.69 61 PRO B N 1
ATOM 1594 C CA . PRO B 1 61 ? -14.367 -6.84 -1.806 1 98.69 61 PRO B CA 1
ATOM 1595 C C . PRO B 1 61 ? -14.906 -8.258 -1.973 1 98.69 61 PRO B C 1
ATOM 1597 O O . PRO B 1 61 ? -14.164 -9.227 -1.825 1 98.69 61 PRO B O 1
ATOM 1600 N N . GLU B 1 62 ? -16.188 -8.398 -2.367 1 98.25 62 GLU B N 1
ATOM 1601 C CA . GLU B 1 62 ? -16.812 -9.703 -2.537 1 98.25 62 GLU B CA 1
ATOM 1602 C C . GLU B 1 62 ? -16.281 -10.422 -3.766 1 98.25 62 GLU B C 1
ATOM 1604 O O . GLU B 1 62 ? -16.266 -11.656 -3.811 1 98.25 62 GLU B O 1
ATOM 1609 N N . GLU B 1 63 ? -15.938 -9.672 -4.707 1 98.38 63 GLU B N 1
ATOM 1610 C CA . GLU B 1 63 ? -15.32 -10.188 -5.922 1 98.38 63 GLU B CA 1
ATOM 1611 C C . GLU B 1 63 ? -13.891 -9.695 -6.07 1 98.38 63 GLU B C 1
ATOM 1613 O O . GLU B 1 63 ? -13.578 -8.562 -5.68 1 98.38 63 GLU B O 1
ATOM 1618 N N . ARG B 1 64 ? -13.016 -10.531 -6.629 1 98.62 64 ARG B N 1
ATOM 1619 C CA . ARG B 1 64 ? -11.625 -10.148 -6.836 1 98.62 64 ARG B CA 1
ATOM 1620 C C . ARG B 1 64 ? -11.531 -8.82 -7.582 1 98.62 64 ARG B C 1
ATOM 1622 O O . ARG B 1 64 ? -12 -8.703 -8.711 1 98.62 64 ARG B O 1
ATOM 1629 N N . PRO B 1 65 ? -10.961 -7.871 -6.973 1 98.5 65 PRO B N 1
ATOM 1630 C CA . PRO B 1 65 ? -10.852 -6.578 -7.648 1 98.5 65 PRO B CA 1
ATOM 1631 C C . PRO B 1 65 ? -9.703 -6.531 -8.656 1 98.5 65 PRO B C 1
ATOM 1633 O O . PRO B 1 65 ? -8.82 -7.391 -8.633 1 98.5 65 PRO B O 1
ATOM 1636 N N . ASP B 1 66 ? -9.891 -5.551 -9.555 1 97 66 ASP B N 1
ATOM 1637 C CA . ASP B 1 66 ? -8.695 -5.203 -10.312 1 97 66 ASP B CA 1
ATOM 1638 C C . ASP B 1 66 ? -7.637 -4.57 -9.414 1 97 66 ASP B C 1
ATOM 1640 O O . ASP B 1 66 ? -7.922 -3.611 -8.695 1 97 66 ASP B O 1
ATOM 1644 N N . ILE B 1 67 ? -6.508 -5.152 -9.406 1 96.94 67 ILE B N 1
ATOM 1645 C CA . ILE B 1 67 ? -5.406 -4.57 -8.648 1 96.94 67 ILE B CA 1
ATOM 1646 C C . ILE B 1 67 ? -4.707 -3.504 -9.492 1 96.94 67 ILE B C 1
ATOM 1648 O O . ILE B 1 67 ? -4.098 -3.814 -10.516 1 96.94 67 ILE B O 1
ATOM 1652 N N . PRO B 1 68 ? -4.785 -2.271 -9.008 1 97.19 68 PRO B N 1
ATOM 1653 C CA . PRO B 1 68 ? -4.137 -1.216 -9.789 1 97.19 68 PRO B CA 1
ATOM 1654 C C . PRO B 1 68 ? -2.641 -1.45 -9.969 1 97.19 68 PRO B C 1
ATOM 1656 O O . PRO B 1 68 ? -1.999 -2.064 -9.109 1 97.19 68 PRO B O 1
ATOM 1659 N N . ASP B 1 69 ? -2.074 -0.94 -11.047 1 95.88 69 ASP B N 1
ATOM 1660 C CA . ASP B 1 69 ? -0.638 -1.04 -11.289 1 95.88 69 ASP B CA 1
ATOM 1661 C C . ASP B 1 69 ? 0.158 -0.413 -10.148 1 95.88 69 ASP B C 1
ATOM 1663 O O . ASP B 1 69 ? 1.254 -0.873 -9.82 1 95.88 69 ASP B O 1
ATOM 1667 N N . THR B 1 70 ? -0.446 0.586 -9.531 1 94.38 70 THR B N 1
ATOM 1668 C CA . THR B 1 70 ? 0.242 1.302 -8.461 1 94.38 70 THR B CA 1
ATOM 1669 C C . THR B 1 70 ? 0.535 0.37 -7.285 1 94.38 70 THR B C 1
ATOM 1671 O O . THR B 1 70 ? 1.614 0.43 -6.691 1 94.38 70 THR B O 1
ATOM 1674 N N . THR B 1 71 ? -0.433 -0.474 -6.996 1 95.25 71 THR B N 1
ATOM 1675 C CA . THR B 1 71 ? -0.217 -1.444 -5.93 1 95.25 71 THR B CA 1
ATOM 1676 C C . THR B 1 71 ? 0.907 -2.41 -6.293 1 95.25 71 THR B C 1
ATOM 1678 O O . THR B 1 71 ? 1.771 -2.705 -5.469 1 95.25 71 THR B O 1
ATOM 1681 N N . ARG B 1 72 ? 0.927 -2.867 -7.5 1 96.5 72 ARG B N 1
ATOM 1682 C CA . ARG B 1 72 ? 1.983 -3.768 -7.945 1 96.5 72 ARG B CA 1
ATOM 1683 C C . ARG B 1 72 ? 3.342 -3.074 -7.922 1 96.5 72 ARG B C 1
ATOM 1685 O O . ARG B 1 72 ? 4.34 -3.666 -7.512 1 96.5 72 ARG B O 1
ATOM 1692 N N . GLN B 1 73 ? 3.328 -1.852 -8.328 1 95.19 73 GLN B N 1
ATOM 1693 C CA . GLN B 1 73 ? 4.562 -1.072 -8.328 1 95.19 73 GLN B CA 1
ATOM 1694 C C . GLN B 1 73 ? 5.082 -0.868 -6.906 1 95.19 73 GLN B C 1
ATOM 1696 O O . GLN B 1 73 ? 6.289 -0.935 -6.668 1 95.19 73 GLN B O 1
ATOM 1701 N N . LEU B 1 74 ? 4.168 -0.629 -6.02 1 95.25 74 LEU B N 1
ATOM 1702 C CA . LEU B 1 74 ? 4.551 -0.519 -4.617 1 95.25 74 LEU B CA 1
ATOM 1703 C C . LEU B 1 74 ? 5.309 -1.761 -4.16 1 95.25 74 LEU B C 1
ATOM 1705 O O . LEU B 1 74 ? 6.41 -1.656 -3.619 1 95.25 74 LEU B O 1
ATOM 1709 N N . MET B 1 75 ? 4.816 -2.904 -4.469 1 96.62 75 MET B N 1
ATOM 1710 C CA . MET B 1 75 ? 5.426 -4.164 -4.047 1 96.62 75 MET B CA 1
ATOM 1711 C C . MET B 1 75 ? 6.75 -4.395 -4.766 1 96.62 75 MET B C 1
ATOM 1713 O O . MET B 1 75 ? 7.695 -4.93 -4.184 1 96.62 75 MET B O 1
ATOM 1717 N N . GLU B 1 76 ? 6.777 -3.973 -5.957 1 96.06 76 GLU B N 1
ATOM 1718 C CA . GLU B 1 76 ? 8.031 -4.07 -6.695 1 96.06 76 GLU B CA 1
ATOM 1719 C C . GLU B 1 76 ? 9.117 -3.211 -6.051 1 96.06 76 GLU B C 1
ATOM 1721 O O . GLU B 1 76 ? 10.266 -3.65 -5.914 1 96.06 76 GLU B O 1
ATOM 1726 N N . ILE B 1 77 ? 8.734 -2.047 -5.715 1 94.81 77 ILE B N 1
ATOM 1727 C CA . ILE B 1 77 ? 9.68 -1.14 -5.078 1 94.81 77 ILE B CA 1
ATOM 1728 C C . ILE B 1 77 ? 10.125 -1.717 -3.738 1 94.81 77 ILE B C 1
ATOM 1730 O O . ILE B 1 77 ? 11.289 -1.574 -3.348 1 94.81 77 ILE B O 1
ATOM 1734 N N . LEU B 1 78 ? 9.266 -2.43 -3.113 1 94.88 78 LEU B N 1
ATOM 1735 C CA . LEU B 1 78 ? 9.602 -3.076 -1.85 1 94.88 78 LEU B CA 1
ATOM 1736 C C . LEU B 1 78 ? 10.578 -4.23 -2.072 1 94.88 78 LEU B C 1
ATOM 1738 O O . LEU B 1 78 ? 11.203 -4.707 -1.127 1 94.88 78 LEU B O 1
ATOM 1742 N N . GLY B 1 79 ? 10.641 -4.723 -3.293 1 96.31 79 GLY B N 1
ATOM 1743 C CA . GLY B 1 79 ? 11.617 -5.766 -3.588 1 96.31 79 GLY B CA 1
ATOM 1744 C C . GLY B 1 79 ? 10.977 -7.066 -4.035 1 96.31 79 GLY B C 1
ATOM 1745 O O . GLY B 1 79 ? 11.656 -8.094 -4.133 1 96.31 79 GLY B O 1
ATOM 1746 N N . VAL B 1 80 ? 9.695 -7.078 -4.23 1 97.88 80 VAL B N 1
ATOM 1747 C CA . VAL B 1 80 ? 9.039 -8.281 -4.723 1 97.88 80 VAL B CA 1
ATOM 1748 C C . VAL B 1 80 ? 9.211 -8.391 -6.234 1 97.88 80 VAL B C 1
ATOM 1750 O O . VAL B 1 80 ? 8.844 -7.473 -6.973 1 97.88 80 VAL B O 1
ATOM 1753 N N . VAL B 1 81 ? 9.711 -9.547 -6.711 1 97.75 81 VAL B N 1
ATOM 1754 C CA . VAL B 1 81 ? 9.953 -9.727 -8.141 1 97.75 81 VAL B CA 1
ATOM 1755 C C . VAL B 1 81 ? 9.32 -11.031 -8.609 1 97.75 81 VAL B C 1
ATOM 1757 O O . VAL B 1 81 ? 9.008 -11.906 -7.793 1 97.75 81 VAL B O 1
ATOM 1760 N N . LYS B 1 82 ? 9.109 -11.07 -9.844 1 97.06 82 LYS B N 1
ATOM 1761 C CA . LYS B 1 82 ? 8.539 -12.258 -10.477 1 97.06 82 LYS B CA 1
ATOM 1762 C C . LYS B 1 82 ? 9.578 -12.977 -11.328 1 97.06 82 LYS B C 1
ATOM 1764 O O . LYS B 1 82 ? 10.375 -12.336 -12.023 1 97.06 82 LYS B O 1
ATOM 1769 N N . CYS B 1 83 ? 9.555 -14.289 -11.258 1 97.12 83 CYS B N 1
ATOM 1770 C CA . CYS B 1 83 ? 10.43 -15.062 -12.125 1 97.12 83 CYS B CA 1
ATOM 1771 C C . CYS B 1 83 ? 10.086 -14.828 -13.594 1 97.12 83 CYS B C 1
ATOM 1773 O O . CYS B 1 83 ? 8.93 -14.945 -13.992 1 97.12 83 CYS B O 1
ATOM 1775 N N . GLY B 1 84 ? 11.133 -14.57 -14.375 1 93.69 84 GLY B N 1
ATOM 1776 C CA . GLY B 1 84 ? 10.945 -14.25 -15.781 1 93.69 84 GLY B CA 1
ATOM 1777 C C . GLY B 1 84 ? 11 -15.469 -16.688 1 93.69 84 GLY B C 1
ATOM 1778 O O . GLY B 1 84 ? 10.836 -15.352 -17.906 1 93.69 84 GLY B O 1
ATOM 1779 N N . ARG B 1 85 ? 11.305 -16.562 -16.094 1 92.5 85 ARG B N 1
ATOM 1780 C CA . ARG B 1 85 ? 11.383 -17.766 -16.922 1 92.5 85 ARG B CA 1
ATOM 1781 C C . ARG B 1 85 ? 10 -18.188 -17.422 1 92.5 85 ARG B C 1
ATOM 1783 O O . ARG B 1 85 ? 9 -17.953 -16.734 1 92.5 85 ARG B O 1
ATOM 1790 N N . LYS B 1 86 ? 9.953 -18.797 -18.531 1 88.5 86 LYS B N 1
ATOM 1791 C CA . LYS B 1 86 ? 8.711 -19.156 -19.203 1 88.5 86 LYS B CA 1
ATOM 1792 C C . LYS B 1 86 ? 7.816 -20 -18.297 1 88.5 86 LYS B C 1
ATOM 1794 O O . LYS B 1 86 ? 8.258 -21.016 -17.75 1 88.5 86 LYS B O 1
ATOM 1799 N N . LEU B 1 87 ? 6.648 -19.625 -18.094 1 87.69 87 LEU B N 1
ATOM 1800 C CA . LEU B 1 87 ? 5.539 -20.297 -17.422 1 87.69 87 LEU B CA 1
ATOM 1801 C C . LEU B 1 87 ? 5.832 -20.5 -15.945 1 87.69 87 LEU B C 1
ATOM 1803 O O . LEU B 1 87 ? 5.18 -21.297 -15.281 1 87.69 87 LEU B O 1
ATOM 1807 N N . CYS B 1 88 ? 6.91 -20.031 -15.227 1 93.31 88 CYS B N 1
ATOM 1808 C CA . CYS B 1 88 ? 7.113 -20.109 -13.789 1 93.31 88 CYS B CA 1
ATOM 1809 C C . CYS B 1 88 ? 6.285 -19.062 -13.055 1 93.31 88 CYS B C 1
ATOM 1811 O O . CYS B 1 88 ? 5.379 -19.406 -12.289 1 93.31 88 CYS B O 1
ATOM 1813 N N . GLY B 1 89 ? 6.531 -17.766 -13.172 1 93.06 89 GLY B N 1
ATOM 1814 C CA . GLY B 1 89 ? 5.734 -16.656 -12.648 1 93.06 89 GLY B CA 1
ATOM 1815 C C . GLY B 1 89 ? 5.781 -16.562 -11.133 1 93.06 89 GLY B C 1
ATOM 1816 O O . GLY B 1 89 ? 5.07 -15.75 -10.539 1 93.06 89 GLY B O 1
ATOM 1817 N N . GLU B 1 90 ? 6.652 -17.391 -10.57 1 95.81 90 GLU B N 1
ATOM 1818 C CA . GLU B 1 90 ? 6.766 -17.328 -9.117 1 95.81 90 GLU B CA 1
ATOM 1819 C C . GLU B 1 90 ? 7.223 -15.945 -8.656 1 95.81 90 GLU B C 1
ATOM 1821 O O . GLU B 1 90 ? 8.094 -15.336 -9.273 1 95.81 90 GLU B O 1
ATOM 1826 N N . GLU B 1 91 ? 6.562 -15.438 -7.645 1 97.88 91 GLU B N 1
ATOM 1827 C CA . GLU B 1 91 ? 6.965 -14.188 -7.016 1 97.88 91 GLU B CA 1
ATOM 1828 C C . GLU B 1 91 ? 7.855 -14.438 -5.801 1 97.88 91 GLU B C 1
ATOM 1830 O O . GLU B 1 91 ? 7.629 -15.391 -5.051 1 97.88 91 GLU B O 1
ATOM 1835 N N . MET B 1 92 ? 8.859 -13.578 -5.625 1 97.88 92 MET B N 1
ATOM 1836 C CA . MET B 1 92 ? 9.844 -13.766 -4.559 1 97.88 92 MET B CA 1
ATOM 1837 C C . MET B 1 92 ? 10.523 -12.445 -4.211 1 97.88 92 MET B C 1
ATOM 1839 O O . MET B 1 92 ? 10.406 -11.469 -4.957 1 97.88 92 MET B O 1
ATOM 1843 N N . TRP B 1 93 ? 11.164 -12.461 -3.059 1 97.5 93 TRP B N 1
ATOM 1844 C CA . TRP B 1 93 ? 12 -11.312 -2.734 1 97.5 93 TRP B CA 1
ATOM 1845 C C . TRP B 1 93 ? 13.25 -11.289 -3.611 1 97.5 93 TRP B C 1
ATOM 1847 O O . TRP B 1 93 ? 13.773 -12.336 -3.994 1 97.5 93 TRP B O 1
ATOM 1857 N N . THR B 1 94 ? 13.727 -10.125 -3.869 1 96.62 94 THR B N 1
ATOM 1858 C CA . THR B 1 94 ? 14.859 -9.922 -4.758 1 96.62 94 THR B CA 1
ATOM 1859 C C . THR B 1 94 ? 16.062 -10.727 -4.281 1 96.62 94 THR B C 1
ATOM 1861 O O . THR B 1 94 ? 16.828 -11.258 -5.098 1 96.62 94 THR B O 1
ATOM 1864 N N . TRP B 1 95 ? 16.281 -10.844 -2.998 1 96.38 95 TRP B N 1
ATOM 1865 C CA . TRP B 1 95 ? 17.453 -11.523 -2.471 1 96.38 95 TRP B CA 1
ATOM 1866 C C . TRP B 1 95 ? 17.297 -13.039 -2.561 1 96.38 95 TRP B C 1
ATOM 1868 O O . TRP B 1 95 ? 18.234 -13.789 -2.291 1 96.38 95 TRP B O 1
ATOM 1878 N N . GLU B 1 96 ? 16.141 -13.477 -2.891 1 96.19 96 GLU B N 1
ATOM 1879 C CA . GLU B 1 96 ? 15.891 -14.898 -3.115 1 96.19 96 GLU B CA 1
ATOM 1880 C C . GLU B 1 96 ? 16.016 -15.258 -4.594 1 96.19 96 GLU B C 1
ATOM 1882 O O . GLU B 1 96 ? 15.992 -16.438 -4.957 1 96.19 96 GLU B O 1
ATOM 1887 N N . LYS B 1 97 ? 16.125 -14.312 -5.418 1 96.69 97 LYS B N 1
ATOM 1888 C CA . LYS B 1 97 ? 16.031 -14.492 -6.867 1 96.69 97 LYS B CA 1
ATOM 1889 C C . LYS B 1 97 ? 17.141 -15.406 -7.379 1 96.69 97 LYS B C 1
ATOM 1891 O O . LYS B 1 97 ? 16.891 -16.297 -8.203 1 96.69 97 LYS B O 1
ATOM 1896 N N . GLU B 1 98 ? 18.375 -15.195 -6.969 1 96.25 98 GLU B N 1
ATOM 1897 C CA . GLU B 1 98 ? 19.5 -16 -7.434 1 96.25 98 GLU B CA 1
ATOM 1898 C C . GLU B 1 98 ? 19.297 -17.469 -7.117 1 96.25 98 GLU B C 1
ATOM 1900 O O . GLU B 1 98 ? 19.5 -18.344 -7.973 1 96.25 98 GLU B O 1
ATO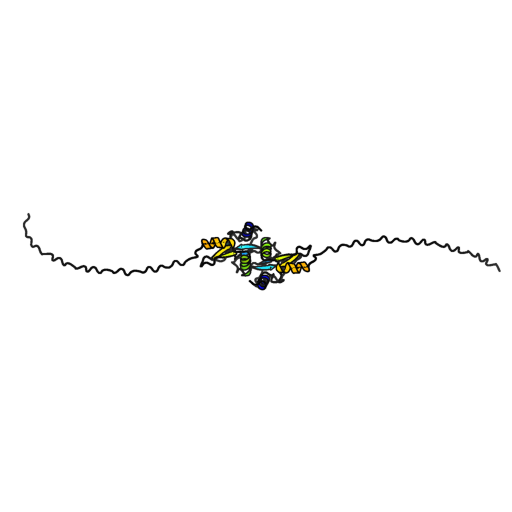M 1905 N N . GLN B 1 99 ? 18.922 -17.688 -5.879 1 96.94 99 GLN B N 1
ATOM 1906 C CA . GLN B 1 99 ? 18.641 -19.062 -5.488 1 96.94 99 GLN B CA 1
ATOM 1907 C C . GLN B 1 99 ? 17.5 -19.656 -6.324 1 96.94 99 GLN B C 1
ATOM 1909 O O . GLN B 1 99 ? 17.578 -20.797 -6.766 1 96.94 99 GLN B O 1
ATOM 1914 N N . HIS B 1 100 ? 16.453 -18.891 -6.562 1 96.38 100 HIS B N 1
ATOM 1915 C CA . HIS B 1 100 ? 15.359 -19.344 -7.406 1 96.38 100 HIS B CA 1
ATOM 1916 C C . HIS B 1 100 ? 15.852 -19.688 -8.812 1 96.38 100 HIS B C 1
ATOM 1918 O O . HIS B 1 100 ? 15.516 -20.734 -9.359 1 96.38 100 HIS B O 1
ATOM 1924 N N . ASP B 1 101 ? 16.688 -18.859 -9.352 1 94.25 101 ASP B N 1
ATOM 1925 C CA . ASP B 1 101 ? 17.156 -19.031 -10.727 1 94.25 101 ASP B CA 1
ATOM 1926 C C . ASP B 1 101 ? 18 -20.297 -10.867 1 94.25 101 ASP B C 1
ATOM 1928 O O . ASP B 1 101 ? 18.016 -20.922 -11.93 1 94.25 101 ASP B O 1
ATOM 1932 N N . SER B 1 102 ? 18.688 -20.641 -9.891 1 95.31 102 SER B N 1
ATOM 1933 C CA . SER B 1 102 ? 19.531 -21.844 -9.914 1 95.31 102 SER B CA 1
ATOM 1934 C C . SER B 1 102 ? 18.703 -23.109 -9.922 1 95.31 102 SER B C 1
ATOM 1936 O O . SER B 1 102 ? 19.141 -24.156 -10.422 1 95.31 102 SER B O 1
ATOM 1938 N N . ALA B 1 103 ? 17.5 -23.031 -9.414 1 94.44 103 ALA B N 1
ATOM 1939 C CA . ALA B 1 103 ? 16.656 -24.203 -9.25 1 94.44 103 ALA B CA 1
ATOM 1940 C C . ALA B 1 103 ? 15.539 -24.234 -10.297 1 94.44 103 ALA B C 1
ATOM 1942 O O . ALA B 1 103 ? 14.992 -25.297 -10.617 1 94.44 103 ALA B O 1
ATOM 1943 N N . CYS B 1 104 ? 15.156 -23.078 -10.805 1 92.88 104 CYS B N 1
ATOM 1944 C CA . CYS B 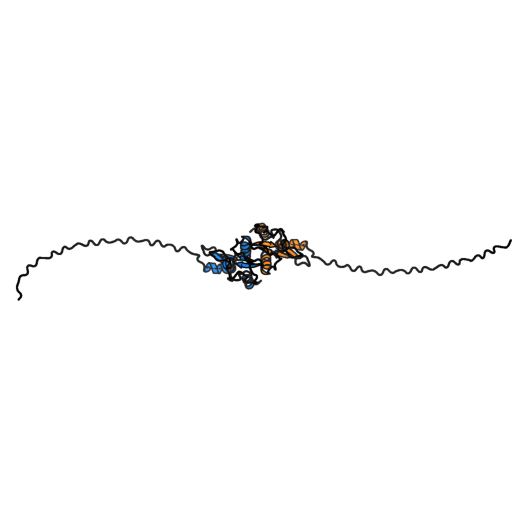1 104 ? 14.016 -22.969 -11.703 1 92.88 104 CYS B CA 1
ATOM 1945 C C . CYS B 1 104 ? 14.438 -23.125 -13.156 1 92.88 104 CYS B C 1
ATOM 1947 O O . CYS B 1 104 ? 15.297 -22.391 -13.641 1 92.88 104 CYS B O 1
ATOM 1949 N N . HIS B 1 105 ? 13.844 -24.125 -13.953 1 87.19 105 HIS B N 1
ATOM 1950 C CA . HIS B 1 105 ? 14.141 -24.359 -15.359 1 87.19 105 HIS B CA 1
ATOM 1951 C C . HIS B 1 105 ? 12.945 -24 -16.234 1 87.19 105 HIS B C 1
ATOM 1953 O O . HIS B 1 105 ? 12.945 -24.281 -17.438 1 87.19 105 HIS B O 1
ATOM 1959 N N . GLY B 1 106 ? 12.148 -23.203 -15.648 1 81.25 106 GLY B N 1
ATOM 1960 C CA . GLY B 1 106 ? 10.945 -22.906 -16.406 1 81.25 106 GLY B CA 1
ATOM 1961 C C . GLY B 1 106 ? 10.211 -24.141 -16.875 1 81.25 106 GLY B C 1
ATOM 1962 O O . GLY B 1 106 ? 10.422 -25.234 -16.344 1 81.25 106 GLY B O 1
ATOM 1963 N N . ILE B 1 107 ? 9.016 -24.094 -17.406 1 74.56 107 ILE B N 1
ATOM 1964 C CA . ILE B 1 107 ? 8.297 -25.234 -17.953 1 74.56 107 ILE B CA 1
ATOM 1965 C C . ILE B 1 107 ? 8.727 -25.484 -19.391 1 74.56 107 ILE B C 1
ATOM 1967 O O . ILE B 1 107 ? 8.641 -24.578 -20.234 1 74.56 107 ILE B O 1
ATOM 1971 N N . SER B 1 108 ? 9.852 -26.047 -19.578 1 62.59 108 SER B N 1
ATOM 1972 C CA . SER B 1 108 ? 10.273 -26.453 -20.922 1 62.59 108 SER B CA 1
ATOM 1973 C C . SER B 1 108 ? 9.227 -27.328 -21.594 1 62.59 108 SER B C 1
ATOM 1975 O O . SER B 1 108 ? 8.547 -28.109 -20.922 1 62.59 108 SER B O 1
ATOM 1977 N N . ARG B 1 109 ? 8.516 -26.812 -22.609 1 56.06 109 ARG B N 1
ATOM 1978 C CA . ARG B 1 109 ? 7.727 -27.75 -23.406 1 56.06 109 ARG B CA 1
ATOM 1979 C C . ARG B 1 109 ? 8.469 -29.062 -23.609 1 56.06 109 ARG B C 1
ATOM 1981 O O . ARG B 1 109 ? 9.68 -29.062 -23.844 1 56.06 109 ARG B O 1
ATOM 1988 N N . ARG B 1 110 ? 8.117 -30 -22.906 1 53.09 110 ARG B N 1
ATOM 1989 C CA . ARG B 1 110 ? 8.625 -31.312 -23.312 1 53.09 110 ARG B CA 1
ATOM 1990 C C . ARG B 1 110 ? 8.766 -31.391 -24.828 1 53.09 110 ARG B C 1
ATOM 1992 O O . ARG B 1 110 ? 7.836 -31.062 -25.562 1 53.09 110 ARG B O 1
ATOM 1999 N N . ALA B 1 111 ? 9.984 -31.172 -25.359 1 49.44 111 ALA B N 1
ATOM 2000 C CA . ALA B 1 111 ? 10.195 -31.5 -26.766 1 49.44 111 ALA B CA 1
ATOM 2001 C C . ALA B 1 111 ? 9.391 -32.719 -27.172 1 49.44 111 ALA B C 1
ATOM 2003 O O . ALA B 1 111 ? 9.453 -33.781 -26.516 1 49.44 111 ALA B O 1
ATOM 2004 N N . THR B 1 112 ? 8.172 -32.562 -27.656 1 45.78 112 THR B N 1
ATOM 2005 C CA . THR B 1 112 ? 7.609 -33.719 -28.344 1 45.78 112 THR B CA 1
ATOM 2006 C C . THR B 1 112 ? 8.688 -34.469 -29.141 1 45.78 112 THR B C 1
ATOM 2008 O O . THR B 1 112 ? 9.258 -33.906 -30.078 1 45.78 112 THR B O 1
ATOM 2011 N N . GLY B 1 113 ? 9.547 -35.094 -28.547 1 45.5 113 GLY B N 1
ATOM 2012 C CA . GLY B 1 113 ? 10.383 -36.031 -29.312 1 45.5 113 GLY B CA 1
ATOM 2013 C C . GLY B 1 113 ? 9.641 -36.688 -30.453 1 45.5 113 GLY B C 1
ATOM 2014 O O . GLY B 1 113 ? 8.617 -37.344 -30.25 1 45.5 113 GLY B O 1
ATOM 2015 N N . ARG B 1 114 ? 9.531 -36.094 -31.672 1 44.72 114 ARG B N 1
ATOM 2016 C CA . ARG B 1 114 ? 9.125 -36.812 -32.875 1 44.72 114 ARG B CA 1
ATOM 2017 C C . ARG B 1 114 ? 9.695 -38.219 -32.906 1 44.72 114 ARG B C 1
ATOM 2019 O O . ARG B 1 114 ? 10.906 -38.406 -32.844 1 44.72 114 ARG B O 1
ATOM 2026 N N . ARG B 1 115 ? 9.07 -39.156 -32.281 1 45.19 115 ARG B N 1
ATOM 2027 C CA . ARG B 1 115 ? 9.375 -40.562 -32.594 1 45.19 115 ARG B CA 1
ATOM 2028 C C . ARG B 1 115 ? 9.625 -40.75 -34.094 1 45.19 115 ARG B C 1
ATOM 2030 O O . ARG B 1 115 ? 8.734 -40.5 -34.906 1 45.19 115 ARG B O 1
ATOM 2037 N N . ASP B 1 116 ? 10.781 -40.406 -34.688 1 42.31 116 ASP B N 1
ATOM 2038 C CA . ASP B 1 116 ? 11.125 -40.844 -36.031 1 42.31 116 ASP B CA 1
ATOM 2039 C C . ASP B 1 116 ? 10.695 -42.312 -36.25 1 42.31 116 ASP B C 1
ATOM 2041 O O . ASP B 1 116 ? 11.156 -43.188 -35.531 1 42.31 116 ASP B O 1
ATOM 2045 N N . ALA B 1 117 ? 9.445 -42.562 -36.531 1 43 117 ALA B N 1
ATOM 2046 C CA . ALA B 1 117 ? 8.992 -43.875 -37.062 1 43 117 ALA B CA 1
ATOM 2047 C C . ALA B 1 117 ? 9.969 -44.406 -38.094 1 43 117 ALA B C 1
ATOM 2049 O O . ALA B 1 117 ? 10.133 -43.781 -39.188 1 43 117 ALA B O 1
ATOM 2050 N N . SER B 1 118 ? 11.062 -45 -37.812 1 45.97 118 SER B N 1
ATOM 2051 C CA . SER B 1 118 ? 11.82 -45.781 -38.781 1 45.97 118 SER B CA 1
ATOM 2052 C C . SER B 1 118 ? 10.906 -46.719 -39.594 1 45.97 118 SER B C 1
ATOM 2054 O O . SER B 1 118 ? 10 -47.344 -39.031 1 45.97 118 SER B O 1
ATOM 2056 N N . PRO B 1 119 ? 10.727 -46.562 -40.875 1 44.75 119 PRO B N 1
ATOM 2057 C CA . PRO B 1 119 ? 9.938 -47.438 -41.719 1 44.75 119 PRO B CA 1
ATOM 2058 C C . PRO B 1 119 ? 10.281 -48.906 -41.5 1 44.75 119 PRO B C 1
ATOM 2060 O O . PRO B 1 119 ? 11.461 -49.281 -41.469 1 44.75 119 PRO B O 1
ATOM 2063 N N . SER B 1 120 ? 9.703 -49.625 -40.562 1 39.44 120 SER B N 1
ATOM 2064 C CA . SER B 1 120 ? 9.844 -51.062 -40.469 1 39.44 120 SER B CA 1
ATOM 2065 C C . SER B 1 120 ? 9.781 -51.688 -41.875 1 39.44 120 SER B C 1
ATOM 2067 O O . SER B 1 120 ? 8.875 -51.406 -42.656 1 39.44 120 SER B O 1
ATOM 2069 N N . SER B 1 121 ? 10.906 -51.938 -42.594 1 42.09 121 SER B N 1
ATOM 2070 C CA . SER B 1 121 ? 11.039 -52.75 -43.812 1 42.09 121 SER B CA 1
ATOM 2071 C C . SER B 1 121 ? 10.242 -54.031 -43.656 1 42.09 121 SER B C 1
ATOM 2073 O O . SER B 1 121 ? 10.523 -54.875 -42.781 1 42.09 121 SER B O 1
ATOM 2075 N N . SER B 1 122 ? 8.922 -54.094 -43.75 1 42.06 122 SER B N 1
ATOM 2076 C CA . SER B 1 122 ? 8.148 -55.312 -43.906 1 42.06 122 SER B CA 1
ATOM 2077 C C . SER B 1 122 ? 8.773 -56.25 -44.969 1 42.06 122 SER B C 1
ATOM 2079 O O . SER B 1 122 ? 8.797 -55.906 -46.156 1 42.06 122 SER B O 1
ATOM 2081 N N . ARG B 1 123 ? 9.898 -56.969 -44.656 1 41.78 123 ARG B N 1
ATOM 2082 C CA . ARG B 1 123 ? 10.375 -58.094 -45.469 1 41.78 123 ARG B CA 1
ATOM 2083 C C . ARG B 1 123 ? 9.211 -58.969 -45.906 1 41.78 123 ARG B C 1
ATOM 2085 O O . ARG B 1 123 ? 8.438 -59.469 -45.062 1 41.78 123 ARG B O 1
ATOM 2092 N N . LYS B 1 124 ? 8.664 -58.812 -47.125 1 43.41 124 LYS B N 1
ATOM 2093 C CA . LYS B 1 124 ? 7.785 -59.719 -47.875 1 43.41 124 LYS B CA 1
ATOM 2094 C C . LYS B 1 124 ? 8.328 -61.125 -47.844 1 43.41 124 LYS B C 1
ATOM 2096 O O . LYS B 1 124 ? 9.414 -61.406 -48.375 1 43.41 124 LYS B O 1
ATOM 2101 N N . VAL B 1 125 ? 8.125 -61.938 -46.75 1 37.78 125 VAL B N 1
ATOM 2102 C CA . VAL B 1 125 ? 8.352 -63.375 -46.812 1 37.78 125 VAL B CA 1
ATOM 2103 C C . VAL B 1 125 ? 7.574 -64 -47.969 1 37.78 125 VAL B C 1
ATOM 2105 O O . VAL B 1 125 ? 6.363 -63.812 -48.094 1 37.78 125 VAL B O 1
ATOM 2108 N N . ASP B 1 126 ? 8.188 -64.188 -49.156 1 35 126 ASP B N 1
ATOM 2109 C CA . ASP B 1 126 ? 7.758 -65 -50.281 1 35 126 ASP B CA 1
ATOM 2110 C C . ASP B 1 126 ? 7.309 -66.375 -49.844 1 35 126 ASP B C 1
ATOM 2112 O O . ASP B 1 126 ? 8.102 -67.125 -49.312 1 35 126 ASP B O 1
ATOM 2116 N N . THR B 1 127 ? 6.195 -66.5 -49.125 1 37.75 127 THR B N 1
ATOM 2117 C CA . THR B 1 127 ? 5.617 -67.812 -48.844 1 37.75 127 THR B CA 1
ATOM 2118 C C . THR B 1 127 ? 5.422 -68.625 -50.125 1 37.75 127 THR B C 1
ATOM 2120 O O . THR B 1 127 ? 4.586 -68.25 -50.938 1 37.75 127 THR B O 1
ATOM 2123 N N . ARG B 1 128 ? 6.461 -69.188 -50.781 1 32 128 ARG B N 1
ATOM 2124 C CA . ARG B 1 128 ? 6.379 -70.25 -51.812 1 32 128 ARG B CA 1
ATOM 2125 C C . ARG B 1 128 ? 5.441 -71.375 -51.406 1 32 128 ARG B C 1
ATOM 2127 O O . ARG B 1 128 ? 5.621 -71.938 -50.344 1 32 128 ARG B O 1
ATOM 2134 N N . THR B 1 129 ? 4.121 -71.188 -51.719 1 34.41 129 THR B N 1
ATOM 2135 C CA . THR B 1 129 ? 3.094 -72.25 -51.719 1 34.41 129 THR B CA 1
ATOM 2136 C C . THR B 1 129 ? 3.613 -73.5 -52.344 1 34.41 129 THR B C 1
ATOM 2138 O O . THR B 1 129 ? 3.943 -73.562 -53.531 1 34.41 129 THR B O 1
ATOM 2141 N N . THR B 1 130 ? 4.523 -74.25 -51.688 1 34.59 130 THR B N 1
ATOM 2142 C CA . THR B 1 130 ? 4.82 -75.625 -52.156 1 34.59 130 THR B CA 1
ATOM 2143 C C . THR B 1 130 ? 3.535 -76.438 -52.375 1 34.59 130 THR B C 1
ATOM 2145 O O . THR B 1 130 ? 2.748 -76.625 -51.438 1 34.59 130 THR B O 1
ATOM 2148 N N . LYS B 1 131 ? 2.879 -76.312 -53.531 1 33.59 131 LYS B N 1
ATOM 2149 C CA . LYS B 1 131 ? 1.816 -77.188 -54.062 1 33.59 131 LYS B CA 1
ATOM 2150 C C . LYS B 1 131 ? 2.16 -78.625 -53.906 1 33.59 131 LYS B C 1
ATOM 2152 O O . LYS B 1 131 ? 3.111 -79.125 -54.5 1 33.59 131 LYS B O 1
ATOM 2157 N N . ARG B 1 132 ? 2.064 -79.25 -52.688 1 31.86 132 ARG B N 1
ATOM 2158 C CA . ARG B 1 132 ? 2.133 -80.688 -52.5 1 31.86 132 ARG B CA 1
ATOM 2159 C C . ARG B 1 132 ? 1.168 -81.375 -53.438 1 31.86 132 ARG B C 1
ATOM 2161 O O . ARG B 1 132 ? -0.028 -81.062 -53.469 1 31.86 132 ARG B O 1
ATOM 2168 N N . LEU B 1 133 ? 1.643 -81.75 -54.594 1 36.16 133 LEU B N 1
ATOM 2169 C CA . LEU B 1 133 ? 1.059 -82.688 -55.562 1 36.16 133 LEU B CA 1
ATOM 2170 C C . LEU B 1 133 ? 0.47 -83.938 -54.875 1 36.16 133 LEU B C 1
ATOM 2172 O O . LEU B 1 133 ? 1.174 -84.625 -54.156 1 36.16 133 LEU B O 1
ATOM 2176 N N . ARG B 1 134 ? -0.69 -83.812 -54.25 1 31.02 134 ARG B N 1
ATOM 2177 C CA . ARG B 1 134 ? -1.459 -84.938 -53.75 1 31.02 134 ARG B CA 1
ATOM 2178 C C . ARG B 1 134 ? -1.612 -86 -54.844 1 31.02 134 ARG B C 1
ATOM 2180 O O . ARG B 1 134 ? -2.166 -85.75 -55.906 1 31.02 134 ARG B O 1
ATOM 2187 N N . SER B 1 135 ? -0.614 -86.812 -55.031 1 33.16 135 SER B N 1
ATOM 2188 C CA . SER B 1 135 ? -0.676 -88.062 -55.844 1 33.16 135 SER B CA 1
ATOM 2189 C C . SER B 1 135 ? -1.939 -88.812 -55.531 1 33.16 135 SER B C 1
ATOM 2191 O O . SER B 1 135 ? -2.227 -89.125 -54.375 1 33.16 135 SER B O 1
ATOM 2193 N N . MET B 1 136 ? -3.023 -88.562 -56.219 1 32.38 136 MET B N 1
ATOM 2194 C CA . MET B 1 136 ? -4.285 -89.25 -56.344 1 32.38 136 MET B CA 1
ATOM 2195 C C . MET B 1 136 ? -4.035 -90.75 -56.531 1 32.38 136 MET B C 1
ATOM 2197 O O . MET B 1 136 ? -3.502 -91.188 -57.562 1 32.38 136 MET B O 1
ATOM 2201 N N . ASN B 1 137 ? -3.332 -91.438 -55.625 1 27.17 137 ASN B N 1
ATOM 2202 C CA . ASN B 1 137 ? -3.217 -92.875 -55.781 1 27.17 137 ASN B CA 1
ATOM 2203 C C . ASN B 1 137 ? -4.586 -93.562 -55.969 1 27.17 137 ASN B C 1
ATOM 2205 O O . ASN B 1 137 ? -5.465 -93.375 -55.094 1 27.17 137 ASN B O 1
ATOM 2209 N N . ASN B 1 138 ? -5.098 -93.562 -57.188 1 31.31 138 ASN B N 1
ATOM 2210 C CA . ASN B 1 138 ? -6.207 -94.312 -57.719 1 31.31 138 ASN B CA 1
ATOM 2211 C C . ASN B 1 138 ? -6.148 -95.75 -57.219 1 31.31 138 ASN B C 1
ATOM 2213 O O . ASN B 1 138 ? -5.25 -96.5 -57.625 1 31.31 138 ASN B O 1
ATOM 2217 N N . GLY B 1 139 ? -6.152 -96 -55.875 1 25.98 139 GLY B N 1
ATOM 2218 C CA . GLY B 1 139 ? -6.258 -97.375 -55.406 1 25.98 139 GLY B CA 1
ATOM 2219 C C . GLY B 1 139 ? -7.398 -98.125 -56.062 1 25.98 139 GLY B C 1
ATOM 2220 O O . GLY B 1 139 ? -8.547 -97.688 -56.031 1 25.98 139 GLY B O 1
ATOM 2221 N N . SER B 1 140 ? -7.129 -98.812 -57.188 1 32.84 140 SER B N 1
ATOM 2222 C CA . SER B 1 140 ? -7.906 -99.812 -57.875 1 32.84 140 SER B CA 1
ATOM 2223 C C . SER B 1 140 ? -8.484 -100.812 -56.906 1 32.84 140 SER B C 1
ATOM 2225 O O . SER B 1 140 ? -7.738 -101.562 -56.25 1 32.84 140 SER B O 1
ATOM 2227 N N . ASN B 1 141 ? -9.352 -100.438 -55.969 1 29.31 141 ASN B N 1
ATOM 2228 C CA . ASN B 1 141 ? -10.055 -101.5 -55.25 1 29.31 141 ASN B CA 1
ATOM 2229 C C . ASN B 1 141 ? -10.664 -102.5 -56.25 1 29.31 141 ASN B C 1
ATOM 2231 O O . ASN B 1 141 ? -11.539 -102.188 -57.031 1 29.31 141 ASN B O 1
ATOM 2235 N N . LYS B 1 142 ? -9.797 -103.5 -56.688 1 31.08 142 LYS B N 1
ATOM 2236 C CA . LYS B 1 142 ? -10.18 -104.75 -57.344 1 31.08 142 LYS B CA 1
ATOM 2237 C C . LYS B 1 142 ? -11.375 -105.375 -56.656 1 31.08 142 LYS B C 1
ATOM 2239 O O . LYS B 1 142 ? -11.422 -105.5 -55.438 1 31.08 142 LYS B O 1
ATOM 2244 N N . VAL B 1 143 ? -12.469 -105.812 -57.469 1 32.97 143 VAL B N 1
ATOM 2245 C CA . VAL B 1 143 ? -13.711 -106.562 -57.594 1 32.97 143 VAL B CA 1
ATOM 2246 C C . VAL B 1 143 ? -13.5 -108 -57.156 1 32.97 143 VAL B C 1
ATOM 2248 O O . VAL B 1 143 ? -12.859 -108.75 -57.875 1 32.97 143 VAL B O 1
ATOM 2251 N N . ASN B 1 144 ? -12.773 -108.375 -56.094 1 23.38 144 ASN B N 1
ATOM 2252 C CA . ASN B 1 144 ? -13.383 -109.625 -55.75 1 23.38 144 ASN B CA 1
ATOM 2253 C C . ASN B 1 144 ? -14.75 -109.438 -55.125 1 23.38 144 ASN B C 1
ATOM 2255 O O . ASN B 1 144 ? -14.945 -108.562 -54.312 1 23.38 144 ASN B O 1
#

InterPro domains:
  IPR001841 Zinc finger, RING-type [PS50089] (12-55)
  IPR001841 Zinc finger, RING-type [SM00184] (12-54)
  IPR013083 Zinc finger, RING/FYVE/PHD-type [G3DSA:3.30.40.10] (2-112)
  IPR017907 Zinc finger, RING-type, conserved site [PS00518] (27-36)

Organism: Amblyomma americanum (NCBI:txid6943)

Secondary structure (DSSP, 8-state):
--HHHHHHHHS-TTT-S--S-EEE-TTS-EEEHHHHB-TTT-BBPGGGGB-TTT--BS-S-SBPPPPPHHHHHHHHHHTEEE--STTT--EEEGGGHHHHHHH-----------------------------------------/--HHHHHHHHS-TTT-S--S-EEE-TTS-EEEHHHHB-TTT-BBPGGGGB-TTT--BS-S-SBPPP--HHHHHHHHHHTEEE--STTT--EEEGGGHHHHHHH-------------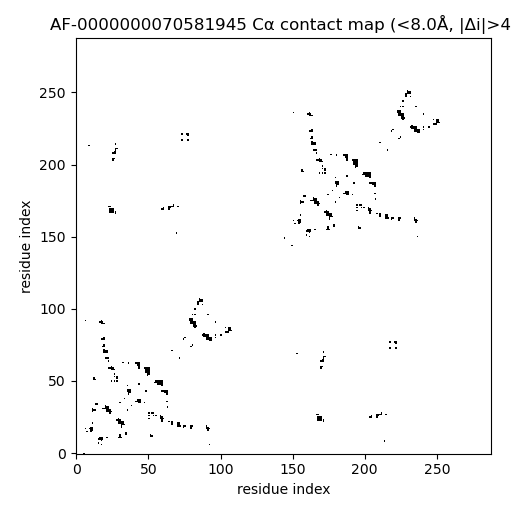----------------------------